Protein AF-0000000068142815 (afdb_homodimer)

pLDDT: mean 81.94, std 12.28, range [40.75, 96.88]

Secondary structure (DSSP, 8-state):
--TT-EEEEEEEEEE-TTS-GGG--SEE--EEEEEEETTEEEEEEEEEETTEEEEEEEEEEE-SSTTEEEEGGGTEEEEEEE-SSTTEEEEEEEEEETTEEEEEEEEEESS-SS-HHHHHHHHHHHHHTT--GGG-B--EE--------/--TT-EEEEEEEEEE-TTS-GGG--SEE--EEEEEEETTEEEEEEEEEETTEEEEEEEEEEE-SSTTEEEEGGGTEEEEEEE-SSTTEEEEEEEEEETTEEEEEEEEEESS-SS-HHHHHHHHHHHHHTT--GGG-B--EE--------

Radius of gyration: 21.96 Å; Cα contacts (8 Å, |Δi|>4): 647; chains: 2; bounding box: 45×69×54 Å

Organism: Chlorocebus sabaeus (NCBI:txid60711)

Foldseek 3Di:
DPLPAAKKAWDDKDKDPPPDPLPDDPDFWIWGWDDPPPRKIKIWGWGDDPPDIDIDIWTWDDDPDPQWTATPVRQKIWGWDQDPVSFKIKIWMWHHDPNDTMIMITIIGRDPPDPVVVLVVVQVVCVVVVHHPVPDDDDDDDDDDDDDD/DPLPAAKKAWDDKDKDPPPDPLPDDPDFWIWGWDDPPPRKIKIWGWGDDPPDIDIDIWTWDDDPDPQWTATPVRQKIWGWDQDPVSFKIKIWMWHHDPRDTMIMITIIGNDDPDPVVVLVVVQVVCVVVVHHPVPDDDDDDDDDDDPDD

Nearest PDB structures (foldseek):
  4run-assembly3_A  TM=7.235E-01  e=2.906E-17  Homo sapiens
  4run-assembly3_B  TM=6.647E-01  e=7.232E-16  Homo sapiens
  8epu-assembly1_A  TM=7.513E-01  e=5.331E-12  Canis lupus familiaris
  3eyc-assembly1_A  TM=6.969E-01  e=1.376E-11  Homo sapiens
  3bx8-assembly2_B  TM=6.311E-01  e=1.940E-06  unclassified

Structure (mmCIF, N/CA/C/O backbone):
data_AF-0000000068142815-model_v1
#
loop_
_entity.id
_entity.type
_entity.pdbx_description
1 polymer 'Lipocalin/cytosolic fatty-acid binding domain-containing protein'
#
loop_
_atom_site.group_PDB
_atom_site.id
_atom_site.type_symbol
_atom_site.label_atom_id
_atom_site.label_alt_id
_atom_site.label_comp_id
_atom_site.label_asym_id
_atom_site.label_entity_id
_atom_site.label_seq_id
_atom_site.pdbx_PDB_ins_code
_atom_site.Cartn_x
_atom_site.Cartn_y
_atom_site.Cartn_z
_atom_site.occupancy
_atom_site.B_iso_or_equiv
_atom_site.auth_seq_id
_atom_site.auth_comp_id
_atom_site.auth_asym_id
_atom_site.auth_atom_id
_atom_site.pdbx_PDB_model_num
ATOM 1 N N . GLU A 1 1 ? -15.594 21.844 -5.996 1 40.75 1 GLU A N 1
ATOM 2 C CA . GLU A 1 1 ? -15.305 20.938 -4.891 1 40.75 1 GLU A CA 1
ATOM 3 C C . GLU A 1 1 ? -13.852 21.078 -4.43 1 40.75 1 GLU A C 1
ATOM 5 O O . GLU A 1 1 ? -12.938 21.156 -5.258 1 40.75 1 GLU A O 1
ATOM 10 N N . ASP A 1 2 ? -13.641 21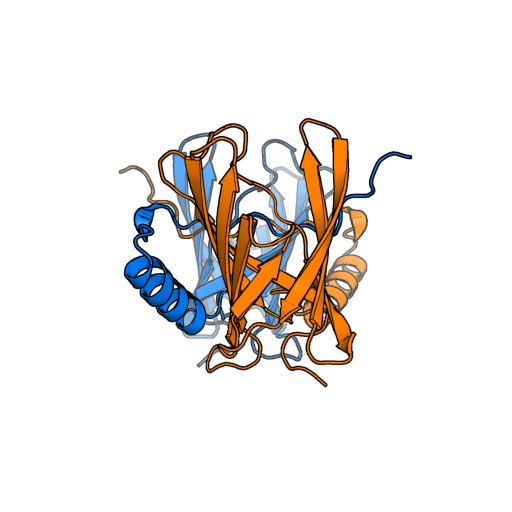.625 -3.199 1 53.19 2 ASP A N 1
ATOM 11 C CA . ASP A 1 2 ? -12.289 21.875 -2.709 1 53.19 2 ASP A CA 1
ATOM 12 C C . ASP A 1 2 ? -11.414 20.625 -2.846 1 53.19 2 ASP A C 1
ATOM 14 O O . ASP A 1 2 ? -11.828 19.531 -2.475 1 53.19 2 ASP A O 1
ATOM 18 N N . LYS A 1 3 ? -10.438 20.688 -3.65 1 59.22 3 LYS A N 1
ATOM 19 C CA . LYS A 1 3 ? -9.516 19.641 -4.078 1 59.22 3 LYS A CA 1
ATOM 20 C C . LYS A 1 3 ? -9.016 18.828 -2.885 1 59.22 3 LYS A C 1
ATOM 22 O O . LYS A 1 3 ? -8.477 17.734 -3.055 1 59.22 3 LYS A O 1
ATOM 27 N N . GLU A 1 4 ? -9.305 19.5 -1.695 1 68.75 4 GLU A N 1
ATOM 28 C CA . GLU A 1 4 ? -8.758 18.828 -0.513 1 68.75 4 GLU A CA 1
ATOM 29 C C . GLU A 1 4 ? -9.844 18.078 0.245 1 68.75 4 GLU A C 1
ATOM 31 O O . GLU A 1 4 ? -9.656 17.719 1.409 1 68.75 4 GLU A O 1
ATOM 36 N N . GLU A 1 5 ? -10.906 17.891 -0.463 1 76.62 5 GLU A N 1
ATOM 37 C CA . GLU A 1 5 ? -12 17.188 0.21 1 76.62 5 GLU A CA 1
ATOM 38 C C . GLU A 1 5 ? -12.031 15.719 -0.175 1 76.62 5 GLU A C 1
ATOM 40 O O . GLU A 1 5 ? -11.523 15.336 -1.229 1 76.62 5 GLU A O 1
ATOM 45 N N . GLY A 1 6 ? -12.742 15 0.836 1 83.56 6 GLY A N 1
ATOM 46 C CA . GLY A 1 6 ? -12.945 13.578 0.585 1 83.56 6 GLY A CA 1
ATOM 47 C C . GLY A 1 6 ? -12.102 12.695 1.479 1 83.56 6 GLY A C 1
ATOM 48 O O . GLY A 1 6 ? -11.523 13.156 2.463 1 83.56 6 GLY A O 1
ATOM 49 N N . ARG A 1 7 ? -12.242 11.398 1.143 1 82.62 7 ARG A N 1
ATOM 50 C CA . ARG A 1 7 ? -11.461 10.398 1.862 1 82.62 7 ARG A CA 1
ATOM 51 C C . ARG A 1 7 ? -10.055 10.281 1.281 1 82.62 7 ARG A C 1
ATOM 53 O O . ARG A 1 7 ? -9.883 10.164 0.066 1 82.62 7 ARG A O 1
ATOM 60 N N . MET A 1 8 ? -9.047 10.406 2.184 1 84.69 8 MET A N 1
ATOM 61 C CA . MET A 1 8 ? -7.648 10.352 1.764 1 84.69 8 MET A CA 1
ATOM 62 C C . MET A 1 8 ? -6.902 9.242 2.498 1 84.69 8 MET A C 1
ATOM 64 O O . MET A 1 8 ? -7.168 8.984 3.676 1 84.69 8 MET A O 1
ATOM 68 N N . TYR A 1 9 ? -5.996 8.648 1.808 1 81.44 9 TYR A N 1
ATOM 69 C CA . TYR A 1 9 ? -5.195 7.551 2.342 1 81.44 9 TYR A CA 1
ATOM 70 C C . TYR A 1 9 ? -3.754 7.984 2.574 1 81.44 9 TYR A C 1
ATOM 72 O O . TYR A 1 9 ? -3.184 8.719 1.761 1 81.44 9 TYR A O 1
ATOM 80 N N . VAL A 1 10 ? -3.268 7.516 3.711 1 84.75 10 VAL A N 1
ATOM 81 C CA . VAL A 1 10 ? -1.91 7.914 4.074 1 84.75 10 VAL A CA 1
ATOM 82 C C . VAL A 1 10 ? -0.905 6.957 3.434 1 84.75 10 VAL A C 1
ATOM 84 O O . VAL A 1 10 ? -0.926 5.754 3.701 1 84.75 10 VAL A O 1
ATOM 87 N N . LYS A 1 11 ? -0.004 7.5 2.664 1 79.75 11 LYS A N 1
ATOM 88 C CA . LYS A 1 11 ? 0.946 6.672 1.928 1 79.75 11 LYS A CA 1
ATOM 89 C C . LYS A 1 11 ? 2.324 6.703 2.582 1 79.75 11 LYS A C 1
ATOM 91 O O . LYS A 1 11 ? 3.09 5.742 2.475 1 79.75 11 LYS A O 1
ATOM 96 N N . ALA A 1 12 ? 2.672 7.723 3.229 1 84.94 12 ALA A N 1
ATOM 97 C CA . ALA A 1 12 ? 3.934 7.914 3.941 1 84.94 12 ALA A CA 1
ATOM 98 C C . ALA A 1 12 ? 3.777 8.93 5.07 1 84.94 12 ALA A C 1
ATOM 100 O O . ALA A 1 12 ? 2.881 9.773 5.035 1 84.94 12 ALA A O 1
ATOM 101 N N . MET A 1 13 ? 4.652 8.742 6.031 1 88.19 13 MET A N 1
ATOM 102 C CA . MET A 1 13 ? 4.578 9.617 7.195 1 88.19 13 MET A CA 1
ATOM 103 C C . MET A 1 13 ? 5.965 9.867 7.781 1 88.19 13 MET A C 1
ATOM 105 O O . MET A 1 13 ? 6.871 9.055 7.602 1 88.19 13 MET A O 1
ATOM 109 N N . VAL A 1 14 ? 6.145 11.047 8.367 1 90.38 14 VAL A N 1
ATOM 110 C CA . VAL A 1 14 ? 7.379 11.383 9.07 1 90.38 14 VAL A CA 1
ATOM 111 C C . VAL A 1 14 ? 7.062 12.234 10.297 1 90.38 14 VAL A C 1
ATOM 113 O O . VAL A 1 14 ? 6.141 13.055 10.273 1 90.38 14 VAL A O 1
ATOM 116 N N . VAL A 1 15 ? 7.73 11.914 11.414 1 88.38 15 VAL A N 1
ATOM 117 C CA . VAL A 1 15 ? 7.605 12.703 12.641 1 88.38 15 VAL A CA 1
ATOM 118 C C . VAL A 1 15 ? 8.984 13.148 13.109 1 88.38 15 VAL A C 1
ATOM 120 O O . VAL A 1 15 ? 10.008 12.672 12.602 1 88.38 15 VAL A O 1
ATOM 123 N N . ASP A 1 16 ? 8.891 14.062 14.117 1 87.38 16 ASP A N 1
ATOM 124 C CA . ASP A 1 16 ? 10.133 14.523 14.727 1 87.38 16 ASP A CA 1
ATOM 125 C C . ASP A 1 16 ? 10.938 13.352 15.289 1 87.38 16 ASP A C 1
ATOM 127 O O . ASP A 1 16 ? 10.367 12.32 15.648 1 87.38 16 ASP A O 1
ATOM 131 N N . LYS A 1 17 ? 12.195 13.594 15.352 1 78.06 17 LYS A N 1
ATOM 132 C CA . LYS A 1 17 ? 13.062 12.578 15.938 1 78.06 17 LYS A CA 1
ATOM 133 C C . LYS A 1 17 ? 12.727 12.352 17.406 1 78.06 17 LYS A C 1
ATOM 135 O O . LYS A 1 17 ? 12.797 11.219 17.906 1 78.06 17 LYS A O 1
ATOM 140 N N . ASP A 1 18 ? 12.312 13.422 18.016 1 78.69 18 ASP A N 1
ATOM 141 C CA . ASP A 1 18 ? 12.055 13.328 19.453 1 78.69 18 ASP A CA 1
ATOM 142 C C . ASP A 1 18 ? 10.594 12.984 19.734 1 78.69 18 ASP A C 1
ATOM 144 O O . ASP A 1 18 ? 10.125 13.102 20.875 1 78.69 18 ASP A O 1
ATOM 148 N N . PHE A 1 19 ? 9.961 12.555 18.625 1 77.62 19 PHE A N 1
ATOM 149 C CA . PHE A 1 19 ? 8.578 12.125 18.797 1 77.62 19 PHE A CA 1
ATOM 150 C C . PHE A 1 19 ? 8.508 10.883 19.672 1 77.62 19 PHE A C 1
ATOM 152 O O . PHE A 1 19 ? 9.289 9.945 19.5 1 77.62 19 PHE A O 1
ATOM 159 N N . PRO A 1 20 ? 7.648 10.953 20.672 1 74.56 20 PRO A N 1
ATOM 160 C CA . PRO A 1 20 ? 7.582 9.789 21.562 1 74.56 20 PRO A CA 1
ATOM 161 C C . PRO A 1 20 ? 7.324 8.484 20.812 1 74.56 20 PRO A C 1
ATOM 163 O O . PRO A 1 20 ? 6.387 8.406 20 1 74.56 20 PRO A O 1
ATOM 166 N N . GLU A 1 21 ? 8.133 7.512 21.062 1 73.06 21 GLU A N 1
ATOM 167 C CA . GLU A 1 21 ? 8.102 6.246 20.328 1 73.06 21 GLU A CA 1
ATOM 168 C C . GLU A 1 21 ? 6.746 5.562 20.453 1 73.06 21 GLU A C 1
ATOM 170 O O . GLU A 1 21 ? 6.258 4.953 19.5 1 73.06 21 GLU A O 1
ATOM 175 N N . ASP A 1 22 ? 6.246 5.711 21.594 1 71.75 22 ASP A N 1
ATOM 176 C CA . ASP A 1 22 ? 4.988 5.031 21.875 1 71.75 22 ASP A CA 1
ATOM 177 C C . ASP A 1 22 ? 3.832 5.684 21.125 1 71.75 22 ASP A C 1
ATOM 179 O O . ASP A 1 22 ? 2.744 5.109 21.031 1 71.75 22 ASP A O 1
ATOM 183 N N . ARG A 1 23 ? 4.211 6.832 20.406 1 68.62 23 ARG A N 1
ATOM 184 C CA . ARG A 1 23 ? 3.154 7.551 19.719 1 68.62 23 ARG A CA 1
ATOM 185 C C . ARG A 1 23 ? 3.371 7.508 18.203 1 68.62 23 ARG A C 1
ATOM 187 O O . ARG A 1 23 ? 2.555 8.031 17.438 1 68.62 23 ARG A O 1
ATOM 194 N N . LYS A 1 24 ? 4.395 6.883 17.891 1 71.81 24 LYS A N 1
ATOM 195 C CA . LYS A 1 24 ? 4.66 6.754 16.469 1 71.81 24 LYS A CA 1
ATOM 196 C C . LYS A 1 24 ? 3.666 5.801 15.805 1 71.81 24 LYS A C 1
ATOM 198 O O . LYS A 1 24 ? 3.531 4.648 16.219 1 71.81 24 LYS A O 1
ATOM 203 N N . PRO A 1 25 ? 3.012 6.309 14.82 1 71.62 25 PRO A N 1
ATOM 204 C CA . PRO A 1 25 ? 1.984 5.449 14.227 1 71.62 25 PRO A CA 1
ATOM 205 C C . PRO A 1 25 ? 2.566 4.391 13.289 1 71.62 25 PRO A C 1
ATOM 207 O O . PRO A 1 25 ? 3.324 4.723 12.375 1 71.62 25 PRO A O 1
ATOM 210 N N . ARG A 1 26 ? 2.264 3.09 13.68 1 67.25 26 ARG A N 1
ATOM 211 C CA . ARG A 1 26 ? 2.643 2.018 12.766 1 67.25 26 ARG A CA 1
ATOM 212 C C . ARG A 1 26 ? 1.517 1.708 11.781 1 67.25 26 ARG A C 1
ATOM 214 O O . ARG A 1 26 ? 1.766 1.228 10.68 1 67.25 26 ARG A O 1
ATOM 221 N N . LYS A 1 27 ? 0.389 1.967 12.32 1 70.88 27 LYS A N 1
ATOM 222 C CA . LYS A 1 27 ? -0.824 1.815 11.516 1 70.88 27 LYS A CA 1
ATOM 223 C C . LYS A 1 27 ? -1.518 3.16 11.312 1 70.88 27 LYS A C 1
ATOM 225 O O . LYS A 1 27 ? -1.554 3.99 12.219 1 70.88 27 LYS A O 1
ATOM 230 N N . VAL A 1 28 ? -1.849 3.369 10.031 1 79.25 28 VAL A N 1
ATOM 231 C CA . VAL A 1 28 ? -2.574 4.605 9.766 1 79.25 28 VAL A CA 1
ATOM 232 C C . VAL A 1 28 ? -3.928 4.289 9.133 1 79.25 28 VAL A C 1
ATOM 234 O O . VAL A 1 28 ? -4.133 3.191 8.609 1 79.25 28 VAL A O 1
ATOM 237 N N . PHE A 1 29 ? -4.801 5.191 9.359 1 81.44 29 PHE A N 1
ATOM 238 C CA . PHE A 1 29 ? -6.164 5.086 8.859 1 81.44 29 PHE A CA 1
ATOM 239 C C . PHE A 1 29 ? -6.488 6.25 7.93 1 81.44 29 PHE A C 1
ATOM 241 O O . PHE A 1 29 ? -5.879 7.316 8.023 1 81.44 29 PHE A O 1
ATOM 248 N N . PRO A 1 30 ? -7.414 6.039 7.105 1 85.62 30 PRO A N 1
ATOM 249 C CA . PRO A 1 30 ? -7.773 7.129 6.195 1 85.62 30 PRO A CA 1
ATOM 250 C C . PRO A 1 30 ? -8.305 8.359 6.926 1 85.62 30 PRO A C 1
ATOM 252 O O . PRO A 1 30 ? -8.836 8.242 8.031 1 85.62 30 PRO A O 1
ATOM 255 N N . VAL A 1 31 ? -8.125 9.477 6.266 1 88.12 31 VAL A N 1
ATOM 256 C CA . VAL A 1 31 ? -8.609 10.75 6.785 1 88.12 31 VAL A CA 1
ATOM 257 C C . VAL A 1 31 ? -9.75 11.266 5.906 1 88.12 31 VAL A C 1
ATOM 259 O O . VAL A 1 31 ? -9.625 11.312 4.68 1 88.12 31 VAL A O 1
ATOM 262 N N . LYS A 1 32 ? -10.852 11.531 6.551 1 89.81 32 LYS A N 1
ATOM 263 C CA . LYS A 1 32 ? -11.93 12.195 5.824 1 89.81 32 LYS A CA 1
ATOM 264 C C . LYS A 1 32 ? -11.859 13.711 6.008 1 89.81 32 LYS A C 1
ATOM 266 O O . LYS A 1 32 ? -11.852 14.203 7.137 1 89.81 32 LYS A O 1
ATOM 271 N N . VAL A 1 33 ? -11.742 14.43 4.883 1 90.94 33 VAL A N 1
ATOM 272 C CA . VAL A 1 33 ? -11.719 15.883 4.934 1 90.94 33 VAL A CA 1
ATOM 273 C C . VAL A 1 33 ? -12.984 16.453 4.289 1 90.94 33 VAL A C 1
ATOM 275 O O . VAL A 1 33 ? -13.328 16.094 3.162 1 90.94 33 VAL A O 1
ATOM 278 N N . THR A 1 34 ? -13.664 17.281 5.086 1 92.06 34 THR A N 1
ATOM 279 C CA . THR A 1 34 ? -14.891 17.906 4.598 1 92.06 34 THR A CA 1
ATOM 280 C C . THR A 1 34 ? -14.758 19.422 4.586 1 92.06 34 THR A C 1
ATOM 282 O O . THR A 1 34 ? -14.219 20.016 5.527 1 92.06 34 THR A O 1
ATOM 285 N N . ALA A 1 35 ? -15.336 20.031 3.553 1 91.56 35 ALA A N 1
ATOM 286 C CA . ALA A 1 35 ? -15.391 21.5 3.49 1 91.56 35 ALA A CA 1
ATOM 287 C C . ALA A 1 35 ? -16.609 22.031 4.223 1 91.56 35 ALA A C 1
ATOM 289 O O . ALA A 1 35 ? -17.719 21.531 4.043 1 91.56 35 ALA A O 1
ATOM 290 N N . LEU A 1 36 ? -16.562 22.969 5.301 1 90.62 36 LEU A N 1
ATOM 291 C CA . LEU A 1 36 ? -17.656 23.469 6.129 1 90.62 36 LEU A CA 1
ATOM 292 C C . LEU A 1 36 ? -18.141 24.828 5.617 1 90.62 36 LEU A C 1
ATOM 294 O O . LEU A 1 36 ? -19.125 25.359 6.125 1 90.62 36 LEU A O 1
ATOM 298 N N . GLY A 1 37 ? -17.703 25.422 4.613 1 86.44 37 GLY A N 1
ATOM 299 C CA . GLY A 1 37 ? -18.016 26.766 4.137 1 86.44 37 GLY A CA 1
ATOM 300 C C . GLY A 1 37 ? -16.984 27.797 4.547 1 86.44 37 GLY A C 1
ATOM 301 O O . GLY A 1 37 ? -16.328 27.656 5.578 1 86.44 37 GLY A O 1
ATOM 302 N N . GLY A 1 38 ? -16.844 28.922 3.9 1 90.56 38 GLY A N 1
ATOM 303 C CA . GLY A 1 38 ? -15.922 30 4.211 1 90.56 38 GLY A CA 1
ATOM 304 C C . GLY A 1 38 ? -14.469 29.594 4.062 1 90.56 38 GLY A C 1
ATOM 305 O O . GLY A 1 38 ? -13.57 30.328 4.461 1 90.56 38 GLY A O 1
ATOM 306 N N . GLY A 1 39 ? -14.25 28.406 3.645 1 90.69 39 GLY A N 1
ATOM 307 C CA . GLY A 1 39 ? -12.891 27.938 3.432 1 90.69 39 GLY A CA 1
ATOM 308 C C . GLY A 1 39 ? -12.391 27.031 4.543 1 90.69 39 GLY A C 1
ATOM 309 O O . GLY A 1 39 ? -11.305 26.469 4.441 1 90.69 39 GLY A O 1
ATOM 310 N N . ASP A 1 40 ? -13.117 26.953 5.609 1 94.25 40 ASP A N 1
ATOM 311 C CA . ASP A 1 40 ? -12.75 26.078 6.719 1 94.25 40 ASP A CA 1
ATOM 312 C C . ASP A 1 40 ? -12.891 24.609 6.332 1 94.25 40 ASP A C 1
ATOM 314 O O . ASP A 1 40 ? -13.711 24.266 5.473 1 94.25 40 ASP A O 1
ATOM 318 N N . LEU A 1 41 ? -12.062 23.781 6.922 1 94.38 41 LEU A N 1
ATOM 319 C CA . LEU A 1 41 ? -12.117 22.344 6.715 1 94.38 41 LEU A CA 1
ATOM 320 C C . LEU A 1 41 ? -12.273 21.609 8.039 1 94.38 41 LEU A C 1
ATOM 322 O O . LEU A 1 41 ? -1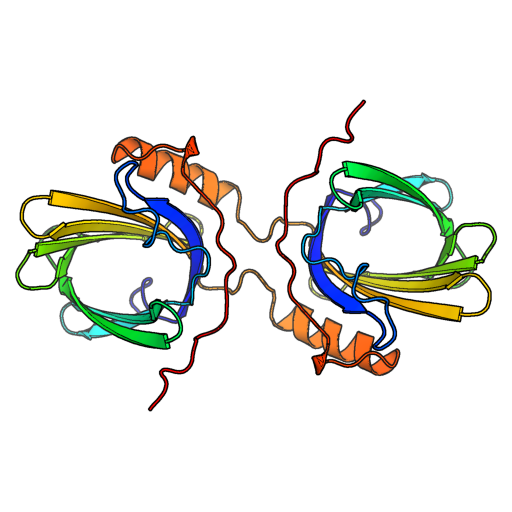1.977 22.172 9.102 1 94.38 41 LEU A O 1
ATOM 326 N N . GLU A 1 42 ? -12.836 20.438 7.93 1 95.88 42 GLU A N 1
ATOM 327 C CA . GLU A 1 42 ? -12.875 19.516 9.055 1 95.88 42 GLU A CA 1
ATOM 328 C C . GLU A 1 42 ? -12.242 18.172 8.688 1 95.88 42 GLU A C 1
ATOM 330 O O . GLU A 1 42 ? -12.562 17.578 7.652 1 95.88 42 GLU A O 1
ATOM 335 N N . ALA A 1 43 ? -11.305 17.75 9.438 1 94.31 43 ALA A N 1
ATOM 336 C CA . ALA A 1 43 ? -10.695 16.438 9.25 1 94.31 43 ALA A CA 1
ATOM 337 C C . ALA A 1 43 ? -11.188 15.453 10.305 1 94.31 43 ALA A C 1
ATOM 339 O O . ALA A 1 43 ? -11.211 15.766 11.5 1 94.31 43 ALA A O 1
ATOM 340 N N . THR A 1 44 ? -11.617 14.289 9.797 1 93.06 44 THR A N 1
ATOM 341 C CA . THR A 1 44 ? -12.039 13.203 10.672 1 93.06 44 THR A CA 1
ATOM 342 C C . THR A 1 44 ? -11.227 11.945 10.414 1 93.06 44 THR A C 1
ATOM 344 O O . THR A 1 44 ? -11.062 11.523 9.266 1 93.06 44 THR A O 1
ATOM 347 N N . PHE A 1 45 ? -10.648 11.344 11.469 1 87.94 45 PHE A N 1
ATOM 348 C CA . PHE A 1 45 ? -9.852 10.141 11.305 1 87.94 45 PHE A CA 1
ATOM 349 C C . PHE A 1 45 ? -9.859 9.305 12.586 1 87.94 45 PHE A C 1
ATOM 351 O O . PHE A 1 45 ? -10.305 9.781 13.633 1 87.94 45 PHE A O 1
ATOM 358 N N . THR A 1 46 ? -9.492 8.07 12.414 1 87.5 46 THR A N 1
ATOM 359 C CA . THR A 1 46 ? -9.375 7.164 13.555 1 87.5 46 THR A CA 1
ATOM 360 C C . THR A 1 46 ? -7.918 6.773 13.773 1 87.5 46 THR A C 1
ATOM 362 O O . THR A 1 46 ? -7.082 6.918 12.875 1 87.5 46 THR A O 1
ATOM 365 N N . PHE A 1 47 ? -7.57 6.449 14.984 1 83 47 PHE A N 1
ATOM 366 C CA . PHE A 1 47 ? -6.242 5.945 15.312 1 83 47 PHE A CA 1
ATOM 367 C C . PHE A 1 47 ? -6.285 5.059 16.547 1 83 47 PHE A C 1
ATOM 369 O O . PHE A 1 47 ? -7.23 5.129 17.344 1 83 47 PHE A O 1
ATOM 376 N N . MET A 1 48 ? -5.305 4.25 16.703 1 78.44 48 MET A N 1
ATOM 377 C CA . MET A 1 48 ? -5.223 3.328 17.828 1 78.44 48 MET A CA 1
ATOM 378 C C . MET A 1 48 ? -4.578 4.004 19.031 1 78.44 48 MET A C 1
ATOM 380 O O . MET A 1 48 ? -3.516 4.617 18.906 1 78.44 48 MET A O 1
ATOM 384 N N . ARG A 1 49 ? -5.184 4.109 20.016 1 76.5 49 ARG A N 1
ATOM 385 C CA . ARG A 1 49 ? -4.629 4.508 21.312 1 76.5 49 ARG A CA 1
ATOM 386 C C . ARG A 1 49 ? -4.598 3.332 22.281 1 76.5 49 ARG A C 1
ATOM 388 O O . ARG A 1 49 ? -5.621 2.98 22.875 1 76.5 49 ARG A O 1
ATOM 395 N N . GLU A 1 50 ? -3.322 2.828 22.375 1 76.38 50 GLU A N 1
ATOM 396 C CA . GLU A 1 50 ? -3.195 1.578 23.109 1 76.38 50 GLU A CA 1
ATOM 397 C C . GLU A 1 50 ? -4.031 0.471 22.469 1 76.38 50 GLU A C 1
ATOM 399 O O . GLU A 1 50 ? -3.881 0.177 21.281 1 76.38 50 GLU A O 1
ATOM 404 N N . ASP A 1 51 ? -5.02 -0.024 23.047 1 76.25 51 ASP A N 1
ATOM 405 C CA . ASP A 1 51 ? -5.82 -1.111 22.484 1 76.25 51 ASP A CA 1
ATOM 406 C C . ASP A 1 51 ? -7.234 -0.638 22.156 1 76.25 51 ASP A C 1
ATOM 408 O O . ASP A 1 51 ? -8.156 -1.446 22.062 1 76.25 51 ASP A O 1
ATOM 412 N N . ARG A 1 52 ? -7.266 0.653 22.047 1 82.06 52 ARG A N 1
ATOM 413 C CA . ARG A 1 52 ? -8.586 1.202 21.75 1 82.06 52 ARG A CA 1
ATOM 414 C C . ARG A 1 52 ? -8.555 2.07 20.5 1 82.06 52 ARG A C 1
ATOM 416 O O . ARG A 1 52 ? -7.598 2.812 20.266 1 82.06 52 ARG A O 1
ATOM 423 N N . CYS A 1 53 ? -9.555 1.982 19.719 1 84.38 53 CYS A N 1
ATOM 424 C CA . CYS A 1 53 ? -9.734 2.828 18.547 1 84.38 53 CYS A CA 1
ATOM 425 C C . CYS A 1 53 ? -10.43 4.133 18.922 1 84.38 53 CYS A C 1
ATOM 427 O O . CYS A 1 53 ? -11.492 4.117 19.531 1 84.38 53 CYS A O 1
ATOM 429 N N . VAL A 1 54 ? -9.852 5.211 18.594 1 87.19 54 VAL A N 1
ATOM 430 C CA . VAL A 1 54 ? -10.375 6.527 18.938 1 87.19 54 VAL A CA 1
ATOM 431 C C . VAL A 1 54 ? -10.602 7.348 17.672 1 87.19 54 VAL A C 1
ATOM 433 O O . VAL A 1 54 ? -9.781 7.32 16.75 1 87.19 54 VAL A O 1
ATOM 436 N N . GLN A 1 55 ? -11.719 8.016 17.609 1 90.81 55 GLN A N 1
ATOM 437 C CA . GLN A 1 55 ? -11.984 8.945 16.516 1 90.81 55 GLN A CA 1
ATOM 438 C C . GLN A 1 55 ? -11.688 10.383 16.922 1 90.81 55 GLN A C 1
ATOM 440 O O . GLN A 1 55 ? -12.016 10.797 18.031 1 90.81 55 GLN A O 1
ATOM 445 N N . LYS A 1 56 ? -11.086 11.102 16.062 1 90.62 56 LYS A N 1
ATOM 446 C CA . LYS A 1 56 ? -10.797 12.516 16.281 1 90.62 56 LYS A CA 1
ATOM 447 C C . LYS A 1 56 ? -11.336 13.375 15.141 1 90.62 56 LYS A C 1
ATOM 449 O O . LYS A 1 56 ? -11.25 12.984 13.977 1 90.62 56 LYS A O 1
ATOM 454 N N . LYS A 1 57 ? -11.953 14.391 15.555 1 94.38 57 LYS A N 1
ATOM 455 C CA . LYS A 1 57 ? -12.414 15.414 14.625 1 94.38 57 LYS A CA 1
ATOM 456 C C . LYS A 1 57 ? -11.711 16.75 14.867 1 94.38 57 LYS A C 1
ATOM 458 O O . LYS A 1 57 ? -11.703 17.25 15.992 1 94.38 57 LYS A O 1
ATOM 463 N N . ILE A 1 58 ? -11.047 17.281 13.852 1 95.62 58 ILE A N 1
ATOM 464 C CA . ILE A 1 58 ? -10.297 18.531 13.984 1 95.62 58 ILE A CA 1
ATOM 465 C C . ILE A 1 58 ? -10.883 19.594 13.055 1 95.62 58 ILE A C 1
ATOM 467 O O . ILE A 1 58 ? -10.961 19.375 11.844 1 95.62 58 ILE A O 1
ATOM 471 N N . LEU A 1 59 ? -11.328 20.656 13.672 1 96.88 59 LEU A N 1
ATOM 472 C CA . LEU A 1 59 ? -11.742 21.812 12.883 1 96.88 59 LEU A CA 1
ATOM 473 C C . LEU A 1 59 ? -10.531 22.625 12.438 1 96.88 59 LEU A C 1
ATOM 475 O O . LEU A 1 59 ? -9.727 23.047 13.266 1 96.88 59 LEU A O 1
ATOM 479 N N . MET A 1 60 ? -10.383 22.734 11.164 1 96 60 MET A N 1
ATOM 480 C CA . MET A 1 60 ? -9.273 23.484 10.57 1 96 60 MET A CA 1
ATOM 481 C C . MET A 1 60 ? -9.75 24.812 10 1 96 60 MET A C 1
ATOM 483 O O . MET A 1 60 ? -10.375 24.844 8.938 1 96 60 MET A O 1
ATOM 487 N N . ARG A 1 61 ? -9.352 25.891 10.664 1 96.62 61 ARG A N 1
ATOM 488 C CA . ARG A 1 61 ? -9.766 27.219 10.242 1 96.62 61 ARG A CA 1
ATOM 489 C C . ARG A 1 61 ? -8.797 27.797 9.219 1 96.62 61 ARG A C 1
ATOM 491 O O . ARG A 1 61 ? -7.582 27.781 9.43 1 96.62 61 ARG A O 1
ATOM 498 N N . LYS A 1 62 ? -9.398 28.281 8.188 1 95.06 62 LYS A N 1
ATOM 499 C CA . LYS A 1 62 ? -8.578 28.891 7.137 1 95.06 62 LYS A CA 1
ATOM 500 C C . LYS A 1 62 ? -7.832 30.109 7.652 1 95.06 62 LYS A C 1
ATOM 502 O O . LYS A 1 62 ? -8.375 30.875 8.453 1 95.06 62 LYS A O 1
ATOM 507 N N . THR A 1 63 ? -6.602 30.297 7.238 1 95.88 63 THR A N 1
ATOM 508 C CA . THR A 1 63 ? -5.828 31.5 7.543 1 95.88 63 THR A CA 1
ATOM 509 C C . THR A 1 63 ? -5.676 32.375 6.301 1 95.88 63 THR A C 1
ATOM 511 O O . THR A 1 63 ? -6.273 32.094 5.262 1 95.88 63 THR A O 1
ATOM 514 N N . GLU A 1 64 ? -4.922 33.469 6.41 1 94.81 64 GLU A N 1
ATOM 515 C CA . GLU A 1 64 ? -4.672 34.375 5.285 1 94.81 64 GLU A CA 1
ATOM 516 C C . GLU A 1 64 ? -3.76 33.719 4.25 1 94.81 64 GLU A C 1
ATOM 518 O O . GLU A 1 64 ? -3.766 34.094 3.078 1 94.81 64 GLU A O 1
ATOM 523 N N . GLU A 1 65 ? -2.957 32.781 4.633 1 93.56 65 GLU A N 1
ATOM 524 C CA . GLU A 1 65 ? -2.055 32.062 3.742 1 93.56 65 GLU A CA 1
ATOM 525 C C . GLU A 1 65 ? -2.74 30.844 3.133 1 93.56 65 GLU A C 1
ATOM 527 O O . GLU A 1 65 ? -3.201 29.953 3.857 1 93.56 65 GLU A O 1
ATOM 532 N N . PRO A 1 66 ? -2.781 30.812 1.798 1 90.06 66 PRO A N 1
ATOM 533 C CA . PRO A 1 66 ? -3.428 29.672 1.168 1 90.06 66 PRO A CA 1
ATOM 534 C C . PRO A 1 66 ? -2.787 28.344 1.571 1 90.06 66 PRO A C 1
ATOM 536 O O . PRO A 1 66 ? -1.56 28.219 1.587 1 90.06 66 PRO A O 1
ATOM 539 N N . GLY A 1 67 ? -3.67 27.422 1.914 1 91.44 67 GLY A N 1
ATOM 540 C CA . GLY A 1 67 ? -3.193 26.094 2.262 1 91.44 67 GLY A CA 1
ATOM 541 C C . GLY A 1 67 ? -2.816 25.953 3.725 1 91.44 67 GLY A C 1
ATOM 542 O O . GLY A 1 67 ? -2.451 24.859 4.18 1 91.44 67 GLY A O 1
ATOM 543 N N . LYS A 1 68 ? -2.82 27.109 4.395 1 95.19 68 LYS A N 1
ATOM 544 C CA . LYS A 1 68 ? -2.494 27.109 5.816 1 95.19 68 LYS A CA 1
ATOM 545 C C . LYS A 1 68 ? -3.756 27.203 6.672 1 95.19 68 LYS A C 1
ATOM 547 O O . LYS A 1 68 ? -4.625 28.031 6.418 1 95.19 68 LYS A O 1
ATOM 552 N N . PHE A 1 69 ? -3.828 26.312 7.664 1 96.44 69 PHE A N 1
ATOM 553 C CA . PHE A 1 69 ? -4.984 26.266 8.547 1 96.44 69 PHE A CA 1
ATOM 554 C C . PHE A 1 69 ? -4.551 26.266 10.008 1 96.44 69 PHE A C 1
ATOM 556 O O . PHE A 1 69 ? -3.406 25.922 10.32 1 96.44 69 PHE A O 1
ATOM 563 N N . SER A 1 70 ? -5.426 26.703 10.805 1 96.81 70 SER A N 1
ATOM 564 C CA . SER A 1 70 ? -5.184 26.703 12.242 1 96.81 70 SER A CA 1
ATOM 565 C C . SER A 1 70 ? -6.238 25.906 12.992 1 96.81 70 SER A C 1
ATOM 567 O O . SER A 1 70 ? -7.398 25.859 12.578 1 96.81 70 SER A O 1
ATOM 569 N N . ALA A 1 71 ? -5.77 25.156 14.023 1 95.94 71 ALA A N 1
ATOM 570 C CA . ALA A 1 71 ? -6.68 24.406 14.883 1 95.94 71 ALA A CA 1
ATOM 571 C C . ALA A 1 71 ? -6.379 24.672 16.359 1 95.94 71 ALA A C 1
ATOM 573 O O . ALA A 1 71 ? -5.293 25.141 16.703 1 95.94 71 ALA A O 1
ATOM 574 N N . TYR A 1 72 ? -7.441 24.438 17.234 1 95 72 TYR A N 1
ATOM 575 C CA . TYR A 1 72 ? -7.316 24.547 18.688 1 95 72 TYR A CA 1
ATOM 576 C C . TYR A 1 72 ? -6.793 25.922 19.078 1 95 72 TYR A C 1
ATOM 578 O O . TYR A 1 72 ? -5.863 26.031 19.875 1 95 72 TYR A O 1
ATOM 586 N N . GLY A 1 73 ? -7.371 27 18.438 1 91.88 73 GLY A N 1
ATOM 587 C CA . GLY A 1 73 ? -7.055 28.359 18.812 1 91.88 73 GLY A CA 1
ATOM 588 C C . GLY A 1 73 ? -5.645 28.781 18.438 1 91.88 73 GLY A C 1
ATOM 589 O O . GLY A 1 73 ? -5.016 29.578 19.125 1 91.88 73 GLY A O 1
ATOM 590 N N . GLY A 1 74 ? -5.074 28.078 17.391 1 91.56 74 GLY A N 1
ATOM 591 C CA . GLY A 1 74 ? -3.756 28.453 16.906 1 91.56 74 GLY A CA 1
ATOM 592 C C . GLY A 1 74 ? -2.65 27.562 17.422 1 91.56 74 GLY A C 1
ATOM 593 O O . GLY A 1 74 ? -1.498 27.672 17.016 1 91.56 74 GLY A O 1
ATOM 594 N N . ARG A 1 75 ? -2.936 26.672 18.312 1 92.81 75 ARG A N 1
ATOM 595 C CA . ARG A 1 75 ? -1.935 25.766 18.875 1 92.81 75 ARG A CA 1
ATOM 596 C C . ARG A 1 75 ? -1.386 24.828 17.797 1 92.81 75 ARG A C 1
ATOM 598 O O . ARG A 1 75 ? -0.203 24.484 17.797 1 92.81 75 ARG A O 1
ATOM 605 N N . LYS A 1 76 ? -2.283 24.484 16.938 1 94 76 LYS A N 1
ATOM 606 C CA . LYS A 1 76 ? -1.917 23.594 15.836 1 94 76 LYS A CA 1
ATOM 607 C C . LYS A 1 76 ? -2.031 24.312 14.492 1 94 76 LYS A C 1
ATOM 609 O O . LYS A 1 76 ? -3.055 24.938 14.203 1 94 76 LYS A O 1
ATOM 614 N N . LEU A 1 77 ? -0.923 24.25 13.742 1 95.81 77 LEU A N 1
ATOM 615 C CA . LEU A 1 77 ? -0.922 24.75 12.375 1 95.81 77 LEU A CA 1
ATOM 616 C C . LEU A 1 77 ? -0.811 23.609 11.367 1 95.81 77 LEU A C 1
ATOM 618 O O . LEU A 1 77 ? 0.024 22.719 11.523 1 95.81 77 LEU A O 1
ATOM 622 N N . ILE A 1 78 ? -1.664 23.672 10.383 1 95.88 78 ILE A N 1
ATOM 623 C CA . ILE A 1 78 ? -1.718 22.594 9.391 1 95.88 78 ILE A CA 1
ATOM 624 C C . ILE A 1 78 ? -1.533 23.172 7.992 1 95.88 78 ILE A C 1
ATOM 626 O O . ILE A 1 78 ? -2.205 24.141 7.621 1 95.88 78 ILE A O 1
ATOM 630 N N . TYR A 1 79 ? -0.647 22.625 7.273 1 94.31 79 TYR A N 1
ATOM 631 C CA . TYR A 1 79 ? -0.385 23 5.887 1 94.31 79 TYR A CA 1
ATOM 632 C C . TYR A 1 79 ? -0.78 21.891 4.93 1 94.31 79 TYR A C 1
ATOM 634 O O . TYR A 1 79 ? -0.345 20.734 5.086 1 94.31 79 TYR A O 1
ATOM 642 N N . VAL A 1 80 ? -1.627 22.234 3.975 1 91.31 80 VAL A N 1
ATOM 643 C CA . VAL A 1 80 ? -2.061 21.281 2.959 1 91.31 80 VAL A CA 1
ATOM 644 C C . VAL A 1 80 ? -1.583 21.734 1.583 1 91.31 80 VAL A C 1
ATOM 646 O O . VAL A 1 80 ? -1.829 22.875 1.182 1 91.31 80 VAL A O 1
ATOM 649 N N . GLN A 1 81 ? -0.894 20.812 0.926 1 88.75 81 GLN A N 1
ATOM 650 C CA . GLN A 1 81 ? -0.427 21.125 -0.421 1 88.75 81 GLN A CA 1
ATOM 651 C C . GLN A 1 81 ? -0.807 20.016 -1.401 1 88.75 81 GLN A C 1
ATOM 653 O O . GLN A 1 81 ? -0.583 18.844 -1.13 1 88.75 81 GLN A O 1
ATOM 658 N N . VAL A 1 82 ? -1.443 20.484 -2.449 1 83.88 82 VAL A N 1
ATOM 659 C CA . VAL A 1 82 ? -1.776 19.547 -3.518 1 83.88 82 VAL A CA 1
ATOM 660 C C . VAL A 1 82 ? -0.563 19.344 -4.422 1 83.88 82 VAL A C 1
ATOM 662 O O . VAL A 1 82 ? 0.086 20.312 -4.832 1 83.88 82 VAL A O 1
ATOM 665 N N . LEU A 1 83 ? -0.196 18.109 -4.551 1 81.25 83 LEU A N 1
ATOM 666 C CA . LEU A 1 83 ? 0.93 17.797 -5.426 1 81.25 83 LEU A CA 1
ATOM 667 C C . LEU A 1 83 ? 0.498 17.797 -6.891 1 81.25 83 LEU A C 1
ATOM 669 O O . LEU A 1 83 ? -0.698 17.766 -7.188 1 81.25 83 LEU A O 1
ATOM 673 N N . PRO A 1 84 ? 1.529 17.984 -7.727 1 72.62 84 PRO A N 1
ATOM 674 C CA . PRO A 1 84 ? 1.189 18.078 -9.148 1 72.62 84 PRO A CA 1
ATOM 675 C C . PRO A 1 84 ? 0.272 16.953 -9.617 1 72.62 84 PRO A C 1
ATOM 677 O O . PRO A 1 84 ? -0.593 17.172 -10.469 1 72.62 84 PRO A O 1
ATOM 680 N N . ARG A 1 85 ? 0.536 15.75 -9.219 1 61.25 85 ARG A N 1
ATOM 681 C CA . ARG A 1 85 ? -0.476 14.727 -9.461 1 61.25 85 ARG A CA 1
ATOM 682 C C . ARG A 1 85 ? -1.68 14.914 -8.547 1 61.25 85 ARG A C 1
ATOM 684 O O . ARG A 1 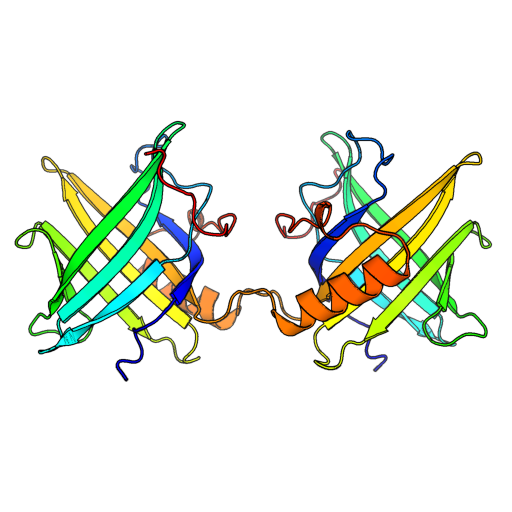85 ? -1.546 14.867 -7.32 1 61.25 85 ARG A O 1
ATOM 691 N N . ARG A 1 86 ? -2.74 15.367 -8.961 1 60.69 86 ARG A N 1
ATOM 692 C CA . ARG A 1 86 ? -3.896 15.891 -8.25 1 60.69 86 ARG A CA 1
ATOM 693 C C . ARG A 1 86 ? -4.48 14.852 -7.301 1 60.69 86 ARG A C 1
ATOM 695 O O . ARG A 1 86 ? -5.359 15.156 -6.496 1 60.69 86 ARG A O 1
ATOM 702 N N . ASP A 1 87 ? -3.936 13.703 -7.301 1 72.12 87 ASP A N 1
ATOM 703 C CA . ASP A 1 87 ? -4.523 12.711 -6.398 1 72.12 87 ASP A CA 1
ATOM 704 C C . ASP A 1 87 ? -3.688 12.57 -5.129 1 72.12 87 ASP A C 1
ATOM 706 O O . ASP A 1 87 ? -4.078 11.852 -4.203 1 72.12 87 ASP A O 1
ATOM 710 N N . HIS A 1 88 ? -2.561 13.344 -5.086 1 81.31 88 HIS A N 1
ATOM 711 C CA . HIS A 1 88 ? -1.707 13.289 -3.906 1 81.31 88 HIS A CA 1
ATOM 712 C C . HIS A 1 88 ? -1.629 14.641 -3.213 1 81.31 88 HIS A C 1
ATOM 714 O O . HIS A 1 88 ? -1.636 15.68 -3.873 1 81.31 88 HIS A O 1
ATOM 720 N N . PHE A 1 89 ? -1.529 14.5 -1.858 1 86.81 89 PHE A N 1
ATOM 721 C CA . PHE A 1 89 ? -1.474 15.68 -1.003 1 86.81 89 PHE A CA 1
ATOM 722 C C . PHE A 1 89 ? -0.403 15.523 0.069 1 86.81 89 PHE A C 1
ATOM 724 O O . PHE A 1 89 ? -0.189 14.422 0.583 1 86.81 89 PHE A O 1
ATOM 731 N N . VAL A 1 90 ? 0.176 16.625 0.267 1 90.62 90 VAL A N 1
ATOM 732 C CA . VAL A 1 90 ? 1.078 16.672 1.413 1 90.62 90 VAL A CA 1
ATOM 733 C C . VAL A 1 90 ? 0.418 17.422 2.566 1 90.62 90 VAL A C 1
ATOM 735 O O . VAL A 1 90 ? -0.128 18.5 2.375 1 90.62 90 VAL A O 1
ATOM 738 N N . PHE A 1 91 ? 0.453 16.766 3.68 1 92.5 91 PHE A N 1
ATOM 739 C CA . PHE A 1 91 ? 0.021 17.391 4.922 1 92.5 91 PHE A CA 1
ATOM 740 C C . PHE A 1 91 ? 1.201 17.594 5.863 1 92.5 91 PHE A C 1
ATOM 742 O O . PHE A 1 91 ? 1.982 16.672 6.098 1 92.5 91 PHE A O 1
ATOM 749 N N . TYR A 1 92 ? 1.329 18.875 6.359 1 94.88 92 TYR A N 1
ATOM 750 C CA . TYR A 1 92 ? 2.34 19.203 7.359 1 94.88 92 TYR A CA 1
ATOM 751 C C . TYR A 1 92 ? 1.711 19.859 8.578 1 94.88 92 TYR A C 1
ATOM 753 O O . TYR A 1 92 ? 0.956 20.828 8.445 1 94.88 92 TYR A O 1
ATOM 761 N N . CYS A 1 93 ? 1.982 19.297 9.734 1 94 93 CYS A N 1
ATOM 762 C CA . CYS A 1 93 ? 1.364 19.797 10.961 1 94 93 CYS A CA 1
ATOM 763 C C . CYS A 1 93 ? 2.422 20.203 11.984 1 94 93 CYS A C 1
ATOM 765 O O . CYS A 1 93 ? 3.414 19.484 12.164 1 94 93 CYS A O 1
ATOM 767 N N . GLN A 1 94 ? 2.232 21.391 12.5 1 93.25 94 GLN A N 1
ATOM 768 C CA . GLN A 1 94 ? 2.951 21.875 13.68 1 93.25 94 GLN A CA 1
ATOM 769 C C . GLN A 1 94 ? 2.031 21.922 14.898 1 93.25 94 GLN A C 1
ATOM 771 O O . GLN A 1 94 ? 1.021 22.625 14.883 1 93.25 94 GLN A O 1
ATOM 776 N N . ASP A 1 95 ? 2.375 21.109 15.898 1 89.81 95 ASP A N 1
ATOM 777 C CA . ASP A 1 95 ? 1.526 21.047 17.078 1 89.81 95 ASP A CA 1
ATOM 778 C C . ASP A 1 95 ? 2.311 21.438 18.344 1 89.81 95 ASP A C 1
ATOM 780 O O . ASP A 1 95 ? 3.312 20.797 18.672 1 89.81 95 ASP A O 1
ATOM 784 N N . GLN A 1 96 ? 1.864 22.453 18.969 1 87.88 96 GLN A N 1
ATOM 785 C CA . GLN A 1 96 ? 2.504 22.906 20.203 1 87.88 96 GLN A CA 1
ATOM 786 C C . GLN A 1 96 ? 1.818 22.297 21.438 1 87.88 96 GLN A C 1
ATOM 788 O O . GLN A 1 96 ? 0.608 22.453 21.609 1 87.88 96 GLN A O 1
ATOM 793 N N . HIS A 1 97 ? 2.504 21.406 22.094 1 76.75 97 HIS A N 1
ATOM 794 C CA . HIS A 1 97 ? 1.955 20.828 23.312 1 76.75 97 HIS A CA 1
ATOM 795 C C . HIS A 1 97 ? 2.904 21.031 24.5 1 76.75 97 HIS A C 1
ATOM 797 O O . HIS A 1 97 ? 4.016 20.5 24.5 1 76.75 97 HIS A O 1
ATOM 803 N N . ARG A 1 98 ? 2.475 21.609 25.609 1 77.06 98 ARG A N 1
ATOM 804 C CA . ARG A 1 98 ? 3.197 21.844 26.859 1 77.06 98 ARG A CA 1
ATOM 805 C C . ARG A 1 98 ? 4.594 22.391 26.594 1 77.06 98 ARG A C 1
ATOM 807 O O . ARG A 1 98 ? 5.578 21.906 27.141 1 77.06 98 ARG A O 1
ATOM 814 N N . GLY A 1 99 ? 4.738 23.25 25.641 1 78.19 99 GLY A N 1
ATOM 815 C CA . GLY A 1 99 ? 6 23.922 25.391 1 78.19 99 GLY A CA 1
ATOM 816 C C . GLY A 1 99 ? 6.863 23.219 24.359 1 78.19 99 GLY A C 1
ATOM 817 O O . GLY A 1 99 ? 7.926 23.719 23.984 1 78.19 99 GLY A O 1
ATOM 818 N N . VAL A 1 100 ? 6.484 22.062 23.969 1 82.12 100 VAL A N 1
ATOM 819 C CA . VAL A 1 100 ? 7.25 21.312 22.969 1 82.12 100 VAL A CA 1
ATOM 820 C C . VAL A 1 100 ? 6.527 21.359 21.625 1 82.12 100 VAL A C 1
ATOM 822 O O . VAL A 1 100 ? 5.305 21.219 21.562 1 82.12 100 VAL A O 1
ATOM 825 N N . LEU A 1 101 ? 7.281 21.75 20.578 1 86.38 101 LEU A N 1
ATOM 826 C CA . LEU A 1 101 ? 6.738 21.797 19.234 1 86.38 101 LEU A CA 1
ATOM 827 C C . LEU A 1 101 ? 6.98 20.484 18.5 1 86.38 101 LEU A C 1
ATOM 829 O O . LEU A 1 101 ? 8.125 20.016 18.406 1 86.38 101 LEU A O 1
ATOM 833 N N . PHE A 1 102 ? 5.84 19.859 18.062 1 87.12 102 PHE A N 1
ATOM 834 C CA . PHE A 1 102 ? 5.922 18.609 17.312 1 87.12 102 PHE A CA 1
ATOM 835 C C . PHE A 1 102 ? 5.543 18.812 15.852 1 87.12 102 PHE A C 1
ATOM 837 O O . PHE A 1 102 ? 4.621 19.578 15.547 1 87.12 102 PHE A O 1
ATOM 844 N N . HIS A 1 103 ? 6.344 18.172 14.984 1 92.25 103 HIS A N 1
ATOM 845 C CA . HIS A 1 103 ? 6.039 18.234 13.555 1 92.25 103 HIS A CA 1
ATOM 846 C C . HIS A 1 103 ? 5.66 16.859 13.008 1 92.25 103 HIS A C 1
ATOM 848 O O . HIS A 1 103 ? 6.188 15.844 13.461 1 92.25 103 HIS A O 1
ATOM 854 N N . MET A 1 104 ? 4.801 16.859 12.109 1 91.56 104 MET A N 1
ATOM 855 C CA . MET A 1 104 ? 4.383 15.641 11.414 1 91.56 104 MET A CA 1
ATOM 856 C C . MET A 1 104 ? 4.078 15.938 9.945 1 91.56 104 MET A C 1
ATOM 858 O O . MET A 1 104 ? 3.5 16.984 9.625 1 91.56 104 MET A O 1
ATOM 862 N N . GLY A 1 105 ? 4.594 15.109 9.086 1 93.44 105 GLY A N 1
ATOM 863 C CA . GLY A 1 105 ? 4.277 15.148 7.664 1 93.44 105 GLY A CA 1
ATOM 864 C C . GLY A 1 105 ? 3.645 13.867 7.156 1 93.44 105 GLY A C 1
ATOM 865 O O . GLY A 1 105 ? 4.051 12.773 7.551 1 93.44 105 GLY A O 1
ATOM 866 N N . LYS A 1 106 ? 2.615 14.062 6.301 1 92.12 106 LYS A N 1
ATOM 867 C CA . LYS A 1 106 ? 1.97 12.906 5.676 1 92.12 106 LYS A CA 1
ATOM 868 C C . LYS A 1 106 ? 1.831 13.102 4.172 1 92.12 106 LYS A C 1
ATOM 870 O O . LYS A 1 106 ? 1.501 14.195 3.709 1 92.12 106 LYS A O 1
ATOM 875 N N . LEU A 1 107 ? 2.127 12.086 3.457 1 89.69 107 LEU A N 1
ATOM 876 C CA . LEU A 1 107 ? 1.728 11.984 2.057 1 89.69 107 LEU A CA 1
ATOM 877 C C . LEU A 1 107 ? 0.391 11.258 1.927 1 89.69 107 LEU A C 1
ATOM 879 O O . LEU A 1 107 ? 0.251 10.117 2.375 1 89.69 107 LEU A O 1
ATOM 883 N N . MET A 1 108 ? -0.534 11.953 1.391 1 85.38 108 MET A N 1
ATOM 884 C CA . MET A 1 108 ? -1.868 11.359 1.298 1 85.38 108 MET A CA 1
ATOM 885 C C . MET A 1 108 ? -2.33 11.289 -0.154 1 85.38 108 MET A C 1
ATOM 887 O O . MET A 1 108 ? -1.862 12.055 -0.998 1 85.38 108 MET A O 1
ATOM 891 N N . CYS A 1 109 ? -3.186 10.297 -0.429 1 79.75 109 CYS A N 1
ATOM 892 C CA . CYS A 1 109 ? -3.736 10.133 -1.77 1 79.75 109 CYS A CA 1
ATOM 893 C C . CYS A 1 109 ? -5.227 9.82 -1.712 1 79.75 109 CYS A C 1
ATOM 895 O O . CYS A 1 109 ? -5.715 9.289 -0.715 1 79.75 109 CYS A O 1
ATOM 897 N N . ARG A 1 110 ? -6.004 10.281 -2.754 1 71.31 110 ARG A N 1
ATOM 898 C CA . ARG A 1 110 ? -7.445 10.07 -2.822 1 71.31 110 ARG A CA 1
ATOM 899 C C . ARG A 1 110 ? -7.766 8.633 -3.209 1 71.31 110 ARG A C 1
ATOM 901 O O . ARG A 1 110 ? -8.883 8.156 -2.98 1 71.31 110 ARG A O 1
ATOM 908 N N . ASN A 1 111 ? -7.027 8.023 -3.848 1 60.69 111 ASN A N 1
ATOM 909 C CA . ASN A 1 111 ? -7.281 6.648 -4.27 1 60.69 111 ASN A CA 1
ATOM 910 C C . ASN A 1 111 ? -6.477 5.648 -3.441 1 60.69 111 ASN A C 1
ATOM 912 O O . ASN A 1 111 ? -5.301 5.879 -3.156 1 60.69 111 ASN A O 1
ATOM 916 N N . PRO A 1 112 ? -7.422 4.797 -2.777 1 53.72 112 PRO A N 1
ATOM 917 C CA . PRO A 1 112 ? -6.637 3.752 -2.113 1 53.72 112 PRO A CA 1
ATOM 918 C C . PRO A 1 112 ? -5.613 3.102 -3.043 1 53.72 112 PRO A C 1
ATOM 920 O O . PRO A 1 112 ? -5.809 3.084 -4.262 1 53.72 112 PRO A O 1
ATOM 923 N N . ASP A 1 113 ? -4.402 3.375 -2.773 1 53.97 113 ASP A N 1
ATOM 924 C CA . ASP A 1 113 ? -3.4 2.811 -3.672 1 53.97 113 ASP A CA 1
ATOM 925 C C . ASP A 1 113 ? -3.877 1.486 -4.266 1 53.97 113 ASP A C 1
ATOM 927 O O . ASP A 1 113 ? -3.379 1.053 -5.309 1 53.97 113 ASP A O 1
ATOM 931 N N . ILE A 1 114 ? -4.855 0.788 -3.572 1 56.12 114 ILE A N 1
ATOM 932 C CA . ILE A 1 114 ? -5.277 -0.463 -4.195 1 56.12 114 ILE A CA 1
ATOM 933 C C . ILE A 1 114 ? -6.414 -0.192 -5.18 1 56.12 114 ILE A C 1
ATOM 935 O O . ILE A 1 114 ? -7.359 0.532 -4.863 1 56.12 114 ILE A O 1
ATOM 939 N N . ASN A 1 115 ? -6.117 -0.323 -6.398 1 58.59 115 ASN A N 1
ATOM 940 C CA . ASN A 1 115 ? -7.184 -0.289 -7.391 1 58.59 115 ASN A CA 1
ATOM 941 C C . ASN A 1 115 ? -8.344 -1.209 -7.008 1 58.59 115 ASN A C 1
ATOM 943 O O . ASN A 1 115 ? -8.234 -2.43 -7.133 1 58.59 115 ASN A O 1
ATOM 947 N N . MET A 1 116 ? -9.43 -0.638 -6.414 1 62.28 116 MET A N 1
ATOM 948 C CA . MET A 1 116 ? -10.57 -1.415 -5.938 1 62.28 116 MET A CA 1
ATOM 949 C C . MET A 1 116 ? -11.117 -2.32 -7.035 1 62.28 116 MET A C 1
ATOM 951 O O . MET A 1 116 ? -11.57 -3.434 -6.766 1 62.28 116 MET A O 1
ATOM 955 N N . GLU A 1 117 ? -11.062 -1.816 -8.203 1 70.75 117 GLU A N 1
ATOM 956 C CA . GLU A 1 117 ? -11.516 -2.645 -9.32 1 70.75 117 GLU A CA 1
ATOM 957 C C . GLU A 1 117 ? -10.641 -3.885 -9.477 1 70.75 117 GLU A C 1
ATOM 959 O O . GLU A 1 117 ? -11.148 -4.988 -9.688 1 70.75 117 GLU A O 1
ATOM 964 N N . ALA A 1 118 ? -9.391 -3.65 -9.344 1 77 118 ALA A N 1
ATOM 965 C CA . ALA A 1 118 ? -8.461 -4.766 -9.445 1 77 118 ALA A CA 1
ATOM 966 C C . ALA A 1 118 ? -8.648 -5.75 -8.289 1 77 118 ALA A C 1
ATOM 968 O O . ALA A 1 118 ? -8.594 -6.965 -8.484 1 77 118 ALA A O 1
ATOM 969 N N . LEU A 1 119 ? -8.93 -5.195 -7.09 1 80.19 119 LEU A N 1
ATOM 970 C CA . LEU A 1 119 ? -9.141 -6.047 -5.922 1 80.19 119 LEU A CA 1
ATOM 971 C C . LEU A 1 119 ? -10.406 -6.887 -6.09 1 80.19 119 LEU A C 1
ATOM 973 O O . LEU A 1 119 ? -10.406 -8.078 -5.766 1 80.19 119 LEU A O 1
ATOM 977 N N . GLU A 1 120 ? -11.453 -6.277 -6.594 1 80.25 120 GLU A N 1
ATOM 978 C CA . GLU A 1 120 ? -12.695 -7.008 -6.805 1 80.25 120 GLU A CA 1
ATOM 979 C C . GLU A 1 120 ? -12.516 -8.117 -7.84 1 80.25 120 GLU A C 1
ATOM 981 O O . GLU A 1 120 ? -13.016 -9.227 -7.664 1 80.25 120 GLU A O 1
ATOM 986 N N . GLU A 1 121 ? -11.812 -7.781 -8.875 1 83.12 121 GLU A N 1
ATOM 987 C CA . GLU A 1 121 ? -11.516 -8.805 -9.875 1 83.12 121 GLU A CA 1
ATOM 988 C C . GLU A 1 121 ? -10.68 -9.938 -9.281 1 83.12 121 GLU A C 1
ATOM 990 O O . GLU A 1 121 ? -10.906 -11.109 -9.57 1 83.12 121 GLU A O 1
ATOM 995 N N . PHE A 1 122 ? -9.75 -9.508 -8.469 1 89.31 122 PHE A N 1
ATOM 996 C CA . PHE A 1 122 ? -8.906 -10.484 -7.785 1 89.31 122 PHE A CA 1
ATOM 997 C C . PHE A 1 122 ? -9.75 -11.414 -6.918 1 89.31 122 PHE A C 1
ATOM 999 O O . PHE A 1 122 ? -9.586 -12.633 -6.969 1 89.31 122 PHE A O 1
ATOM 1006 N N . LYS A 1 123 ? -10.633 -10.844 -6.164 1 85.94 123 LYS A N 1
ATOM 1007 C CA . LYS A 1 123 ? -11.508 -11.625 -5.297 1 85.94 123 LYS A CA 1
ATOM 1008 C C . LYS A 1 123 ? -12.328 -12.633 -6.102 1 85.94 123 LYS A C 1
ATOM 1010 O O . LYS A 1 123 ? -12.398 -13.812 -5.746 1 85.94 123 LYS A O 1
ATOM 1015 N N . LYS A 1 124 ? -12.844 -12.172 -7.176 1 88 124 LYS A N 1
ATOM 1016 C CA . LYS A 1 124 ? -13.648 -13.031 -8.031 1 88 124 LYS A CA 1
ATOM 1017 C C . LYS A 1 124 ? -12.82 -14.188 -8.586 1 88 124 LYS A C 1
ATOM 1019 O O . LYS A 1 124 ? -13.258 -15.336 -8.578 1 88 124 LYS A O 1
ATOM 1024 N N . PHE A 1 125 ? -11.672 -13.828 -9.039 1 89.88 125 PHE A N 1
ATOM 1025 C CA . PHE A 1 125 ? -10.797 -14.852 -9.594 1 89.88 125 PHE A CA 1
ATOM 1026 C C . PHE A 1 125 ? -10.445 -15.898 -8.547 1 89.88 125 PHE A C 1
ATOM 1028 O O . PHE A 1 125 ? -10.469 -17.094 -8.82 1 89.88 125 PHE A O 1
ATOM 1035 N N . MET A 1 126 ? -10.094 -15.461 -7.336 1 91.06 126 MET A N 1
ATOM 1036 C CA . MET A 1 126 ? -9.656 -16.391 -6.293 1 91.06 126 MET A CA 1
ATOM 1037 C C . MET A 1 126 ? -10.82 -17.266 -5.828 1 91.06 126 MET A C 1
ATOM 1039 O O . MET A 1 126 ? -10.633 -18.453 -5.551 1 91.06 126 MET A O 1
ATOM 1043 N N . GLN A 1 127 ? -11.969 -16.641 -5.805 1 89.12 127 GLN A N 1
ATOM 1044 C CA . GLN A 1 127 ? -13.156 -17.406 -5.445 1 89.12 127 GLN A CA 1
ATOM 1045 C C . GLN A 1 127 ? -13.406 -18.531 -6.453 1 89.12 127 GLN A C 1
ATOM 1047 O O . GLN A 1 127 ? -13.75 -19.656 -6.07 1 89.12 127 GLN A O 1
ATOM 1052 N N . HIS A 1 128 ? -13.219 -18.219 -7.699 1 91.06 128 HIS A N 1
ATOM 1053 C CA . HIS A 1 128 ? -13.383 -19.219 -8.75 1 91.06 128 HIS A CA 1
ATOM 1054 C C . HIS A 1 128 ? -12.383 -20.359 -8.586 1 91.06 128 HIS A C 1
ATOM 1056 O O . HIS A 1 128 ? -12.688 -21.5 -8.922 1 91.06 128 HIS A O 1
ATOM 1062 N N . LYS A 1 129 ? -11.258 -20.062 -8 1 90.69 129 LYS A N 1
ATOM 1063 C CA . LYS A 1 129 ? -10.211 -21.062 -7.82 1 90.69 129 LYS A CA 1
ATOM 1064 C C . LYS A 1 129 ? -10.359 -21.781 -6.477 1 90.69 129 LYS A C 1
ATOM 1066 O O . LYS A 1 129 ? -9.531 -22.609 -6.113 1 90.69 129 LYS A O 1
ATOM 1071 N N . GLY A 1 130 ? -11.359 -21.375 -5.672 1 88.44 130 GLY A N 1
ATOM 1072 C CA . GLY A 1 130 ? -11.656 -22.078 -4.43 1 88.44 130 GLY A CA 1
ATOM 1073 C C . GLY A 1 130 ? -10.992 -21.453 -3.219 1 88.44 130 GLY A C 1
ATOM 1074 O O . GLY A 1 130 ? -10.922 -22.062 -2.156 1 88.44 130 GLY A O 1
ATOM 1075 N N . LEU A 1 131 ? -10.414 -20.219 -3.416 1 90.62 131 LEU A N 1
ATOM 1076 C CA . LEU A 1 131 ? -9.82 -19.516 -2.293 1 90.62 131 LEU A CA 1
ATOM 1077 C C . LEU A 1 131 ? -10.797 -18.484 -1.716 1 90.62 131 LEU A C 1
ATOM 1079 O O . LEU A 1 131 ? -11.57 -17.875 -2.455 1 90.62 131 LEU A O 1
ATOM 1083 N N . SER A 1 132 ? -10.773 -18.375 -0.445 1 83.62 132 SER A N 1
ATOM 1084 C CA . SER A 1 132 ? -11.766 -17.547 0.243 1 83.62 132 SER A CA 1
ATOM 1085 C C . SER A 1 132 ? -11.359 -16.078 0.244 1 83.62 132 SER A C 1
ATOM 1087 O O . SER A 1 132 ? -10.219 -15.742 0.559 1 83.62 132 SER A O 1
ATOM 1089 N N . GLU A 1 133 ? -12.383 -15.336 -0.039 1 80.62 133 GLU A N 1
ATOM 1090 C CA . GLU A 1 133 ? -12.18 -13.891 0.012 1 80.62 133 GLU A CA 1
ATOM 1091 C C . GLU A 1 133 ? -11.805 -13.438 1.418 1 80.62 133 GLU A C 1
ATOM 1093 O O . GLU A 1 133 ? -11.016 -12.5 1.583 1 80.62 133 GLU A O 1
ATOM 1098 N N . GLU A 1 134 ? -12.297 -14.125 2.467 1 76.31 134 GLU A N 1
ATOM 1099 C CA . GLU A 1 134 ? -12.078 -13.734 3.855 1 76.31 134 GLU A CA 1
ATOM 1100 C C . GLU A 1 134 ? -10.617 -13.922 4.258 1 76.31 134 GLU A C 1
ATOM 1102 O O . GLU A 1 134 ? -10.164 -13.336 5.242 1 76.31 134 GLU A O 1
ATOM 1107 N N . ASP A 1 135 ? -9.922 -14.656 3.441 1 79.44 135 ASP A N 1
ATOM 1108 C CA . ASP A 1 135 ? -8.531 -14.953 3.775 1 79.44 135 ASP A CA 1
ATOM 1109 C C . ASP A 1 135 ? -7.574 -14.039 3.01 1 79.44 135 ASP A C 1
ATOM 1111 O O . ASP A 1 135 ? -6.355 -14.141 3.156 1 79.44 135 ASP A O 1
ATOM 1115 N N . ILE A 1 136 ? -8.148 -13.195 2.148 1 83.06 136 ILE A N 1
ATOM 1116 C CA . ILE A 1 136 ? -7.332 -12.242 1.405 1 83.06 136 ILE A CA 1
ATOM 1117 C C . ILE A 1 136 ? -6.809 -11.164 2.352 1 83.06 136 ILE A C 1
ATOM 1119 O O . ILE A 1 136 ? -7.562 -10.609 3.156 1 83.06 136 ILE A O 1
ATOM 1123 N N . PHE A 1 137 ? -5.496 -10.938 2.311 1 75.75 137 PHE A N 1
ATOM 1124 C CA . PHE A 1 137 ? -4.906 -9.875 3.117 1 75.75 137 PHE A CA 1
ATOM 1125 C C . PHE A 1 137 ? -3.977 -9.008 2.277 1 75.75 137 PHE A C 1
ATOM 1127 O O . PHE A 1 137 ? -3.51 -9.438 1.22 1 75.75 137 PHE A O 1
ATOM 1134 N N . MET A 1 138 ? -3.881 -7.875 2.67 1 71.75 138 MET A N 1
ATOM 1135 C CA . MET A 1 138 ? -2.99 -6.906 2.039 1 71.75 138 MET A CA 1
ATOM 1136 C C . MET A 1 138 ? -1.678 -6.793 2.809 1 71.75 138 MET A C 1
ATOM 1138 O O . MET A 1 138 ? -1.625 -6.156 3.863 1 71.75 138 MET A O 1
ATOM 1142 N N . PRO A 1 139 ? -0.644 -7.457 2.23 1 69.38 139 PRO A N 1
ATOM 1143 C CA . PRO A 1 139 ? 0.611 -7.492 2.984 1 69.38 139 PRO A CA 1
ATOM 1144 C C . PRO A 1 139 ? 1.372 -6.168 2.926 1 69.38 139 PRO A C 1
ATOM 1146 O O . PRO A 1 139 ? 1.051 -5.305 2.107 1 69.38 139 PRO A O 1
ATOM 1149 N N . LEU A 1 140 ? 2.223 -6.016 3.957 1 62.47 140 LEU A N 1
ATOM 1150 C CA . LEU A 1 140 ? 3.174 -4.914 3.885 1 62.47 140 LEU A CA 1
ATOM 1151 C C . LEU A 1 140 ? 4.133 -5.098 2.713 1 62.47 140 LEU A C 1
ATOM 1153 O O . LEU A 1 140 ? 4.656 -6.195 2.5 1 62.47 140 LEU A O 1
ATOM 1157 N N . GLN A 1 141 ? 3.961 -4.184 1.698 1 60.31 141 GLN A N 1
ATOM 1158 C CA . GLN A 1 141 ? 4.867 -4.238 0.558 1 60.31 141 GLN A CA 1
ATOM 1159 C C . GLN A 1 141 ? 6.195 -3.557 0.877 1 60.31 141 GLN A C 1
ATOM 1161 O O . GLN A 1 141 ? 6.223 -2.373 1.223 1 60.31 141 GLN A O 1
ATOM 1166 N N . MET A 1 142 ? 7.191 -4.418 1.004 1 60.53 142 MET A N 1
ATOM 1167 C CA . MET A 1 142 ? 8.523 -3.904 1.31 1 60.53 142 MET A CA 1
ATOM 1168 C C . MET A 1 142 ? 9.422 -3.959 0.08 1 60.53 142 MET A C 1
ATOM 1170 O O . MET A 1 142 ? 9.094 -4.625 -0.905 1 60.53 142 MET A O 1
ATOM 1174 N N . GLY A 1 143 ? 10.398 -3.016 0.086 1 63.41 143 GLY A N 1
ATOM 1175 C CA . GLY A 1 143 ? 11.445 -3.225 -0.907 1 63.41 143 GLY A CA 1
ATOM 1176 C C . GLY A 1 143 ? 12.094 -4.59 -0.809 1 63.41 143 GLY 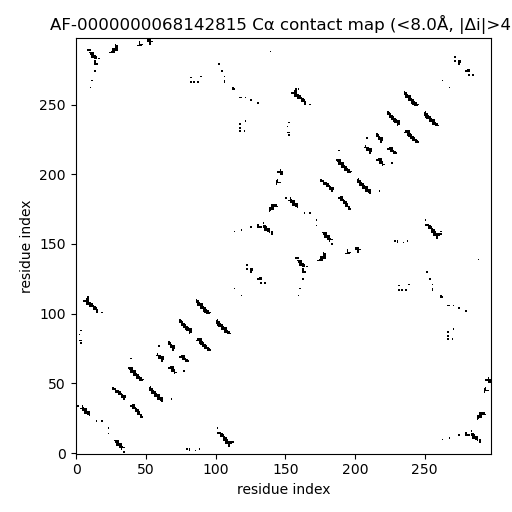A C 1
ATOM 1177 O O . GLY A 1 143 ? 11.648 -5.441 -0.036 1 63.41 143 GLY A O 1
ATOM 1178 N N . SER A 1 144 ? 13.016 -4.973 -1.604 1 61.38 144 SER A N 1
ATOM 1179 C CA . SER A 1 144 ? 13.719 -6.25 -1.575 1 61.38 144 SER A CA 1
ATOM 1180 C C . SER A 1 144 ? 14.578 -6.383 -0.318 1 61.38 144 SER A C 1
ATOM 1182 O O . SER A 1 144 ? 15.023 -5.379 0.24 1 61.38 144 SER A O 1
ATOM 1184 N N . CYS A 1 145 ? 14.461 -7.555 0.327 1 69.06 145 CYS A N 1
ATOM 1185 C CA . CYS A 1 145 ? 15.422 -7.824 1.391 1 69.06 145 CYS A CA 1
ATOM 1186 C C . CYS A 1 145 ? 16.719 -8.367 0.821 1 69.06 145 CYS A C 1
ATOM 1188 O O . CYS A 1 145 ? 16.75 -8.867 -0.306 1 69.06 145 CYS A O 1
ATOM 1190 N N . ALA A 1 146 ? 17.938 -7.965 1.391 1 68.19 146 ALA A N 1
ATOM 1191 C CA . ALA A 1 146 ? 19.234 -8.406 0.905 1 68.19 146 ALA A CA 1
ATOM 1192 C C . ALA A 1 146 ? 19.656 -9.719 1.558 1 68.19 146 ALA A C 1
ATOM 1194 O O . ALA A 1 146 ? 19.703 -9.82 2.785 1 68.19 146 ALA A O 1
ATOM 1195 N N . PRO A 1 147 ? 19.641 -10.758 0.608 1 61.12 147 PRO A N 1
ATOM 1196 C CA . PRO A 1 147 ? 20.062 -12.031 1.189 1 61.12 147 PRO A CA 1
ATOM 1197 C C . PRO A 1 147 ? 21.406 -11.93 1.912 1 61.12 147 PRO A C 1
ATOM 1199 O O . PRO A 1 147 ? 22.281 -11.164 1.497 1 61.12 147 PRO A O 1
ATOM 1202 N N . GLU A 1 148 ? 21.453 -12.25 3.158 1 50.47 148 GLU A N 1
ATOM 1203 C CA . GLU A 1 148 ? 22.719 -12.266 3.879 1 50.47 148 GLU A CA 1
ATOM 1204 C C . GLU A 1 148 ? 23.75 -13.148 3.17 1 50.47 148 GLU A C 1
ATOM 1206 O O . GLU A 1 148 ? 23.422 -14.25 2.723 1 50.47 148 GLU A O 1
ATOM 1211 N N . HIS A 1 149 ? 24.766 -12.609 2.479 1 44.69 149 HIS A N 1
ATOM 1212 C CA . HIS A 1 149 ? 25.953 -13.352 2.043 1 44.69 149 HIS A CA 1
ATOM 1213 C C . HIS A 1 149 ? 26.797 -13.781 3.234 1 44.69 149 HIS A C 1
ATOM 1215 O O . HIS A 1 149 ? 26.812 -13.109 4.266 1 44.69 149 HIS A O 1
ATOM 1221 N N . GLU B 1 1 ? 7.074 -6.098 -25.812 1 41.28 1 GLU B N 1
ATOM 1222 C CA . GLU B 1 1 ? 7.48 -6.41 -24.453 1 41.28 1 GLU B CA 1
ATOM 1223 C C . GLU B 1 1 ? 6.367 -7.137 -23.703 1 41.28 1 GLU B C 1
ATOM 1225 O O . GLU B 1 1 ? 5.195 -6.766 -23.797 1 41.28 1 GLU B O 1
ATOM 1230 N N . ASP B 1 2 ? 6.598 -8.453 -23.344 1 53.97 2 ASP B N 1
ATOM 1231 C CA . ASP B 1 2 ? 5.57 -9.25 -22.672 1 53.97 2 ASP B CA 1
ATOM 1232 C C . ASP B 1 2 ? 4.988 -8.508 -21.469 1 53.97 2 ASP B C 1
ATOM 1234 O O . ASP B 1 2 ? 5.734 -7.957 -20.656 1 53.97 2 ASP B O 1
ATOM 1238 N N . LYS B 1 3 ? 3.789 -8.148 -21.516 1 60.22 3 LYS B N 1
ATOM 1239 C CA . LYS B 1 3 ? 3.012 -7.344 -20.578 1 60.22 3 LYS B CA 1
ATOM 1240 C C . LYS B 1 3 ? 3.246 -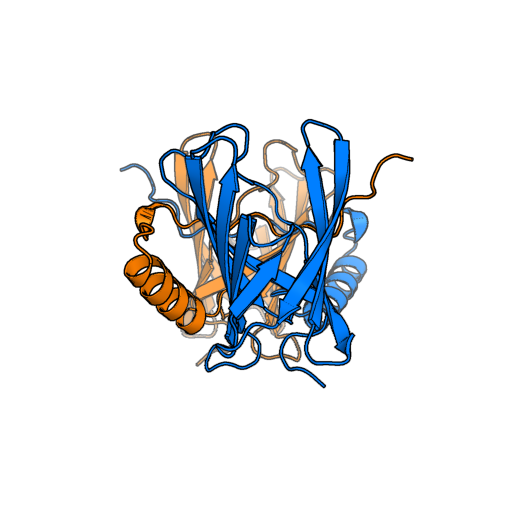7.793 -19.125 1 60.22 3 LYS B C 1
ATOM 1242 O O . LYS B 1 3 ? 2.912 -7.074 -18.188 1 60.22 3 LYS B O 1
ATOM 1247 N N . GLU B 1 4 ? 3.861 -9.031 -19.125 1 69.94 4 GLU B N 1
ATOM 1248 C CA . GLU B 1 4 ? 4.031 -9.586 -17.797 1 69.94 4 GLU B CA 1
ATOM 1249 C C . GLU B 1 4 ? 5.461 -9.406 -17.297 1 69.94 4 GLU B C 1
ATOM 1251 O O . GLU B 1 4 ? 5.859 -10.016 -16.297 1 69.94 4 GLU B O 1
ATOM 1256 N N . GLU B 1 5 ? 6.137 -8.578 -18.016 1 76.75 5 GLU B N 1
ATOM 1257 C CA . GLU B 1 5 ? 7.523 -8.375 -17.609 1 76.75 5 GLU B CA 1
ATOM 1258 C C . GLU B 1 5 ? 7.676 -7.129 -16.734 1 76.75 5 GLU B C 1
ATOM 1260 O O . GLU B 1 5 ? 6.84 -6.223 -16.797 1 76.75 5 GLU B O 1
ATOM 1265 N N . GLY B 1 6 ? 8.875 -7.242 -15.977 1 83.69 6 GLY B N 1
ATOM 1266 C CA . GLY B 1 6 ? 9.227 -6.094 -15.156 1 83.69 6 GLY B CA 1
ATOM 1267 C C . GLY B 1 6 ? 9.055 -6.352 -13.672 1 83.69 6 GLY B C 1
ATOM 1268 O O . GLY B 1 6 ? 8.898 -7.496 -13.25 1 83.69 6 GLY B O 1
ATOM 1269 N N . ARG B 1 7 ? 9.289 -5.219 -12.969 1 82.56 7 ARG B N 1
ATOM 1270 C CA . ARG B 1 7 ? 9.117 -5.266 -11.516 1 82.56 7 ARG B CA 1
ATOM 1271 C C . ARG B 1 7 ? 7.656 -5.07 -11.133 1 82.56 7 ARG B C 1
ATOM 1273 O O . ARG B 1 7 ? 7.004 -4.141 -11.609 1 82.56 7 ARG B O 1
ATOM 1280 N N . MET B 1 8 ? 7.145 -6.02 -10.312 1 84.5 8 MET B N 1
ATOM 1281 C CA . MET B 1 8 ? 5.75 -5.973 -9.891 1 84.5 8 MET B CA 1
ATOM 1282 C C . MET B 1 8 ? 5.645 -5.957 -8.367 1 84.5 8 MET B C 1
ATOM 1284 O O . MET B 1 8 ? 6.441 -6.598 -7.68 1 84.5 8 MET B O 1
ATOM 1288 N N . TYR B 1 9 ? 4.664 -5.273 -7.891 1 81.06 9 TYR B N 1
ATOM 1289 C CA . TYR B 1 9 ? 4.418 -5.129 -6.461 1 81.06 9 TYR B CA 1
ATOM 1290 C C . TYR B 1 9 ? 3.17 -5.895 -6.043 1 81.06 9 TYR B C 1
ATOM 1292 O O . TYR B 1 9 ? 2.166 -5.895 -6.758 1 81.06 9 TYR B O 1
ATOM 1300 N N . VAL B 1 10 ? 3.338 -6.523 -4.891 1 84.75 10 VAL B N 1
ATOM 1301 C CA . VAL B 1 10 ? 2.227 -7.336 -4.406 1 84.75 10 VAL B CA 1
ATOM 1302 C C . VAL B 1 10 ? 1.255 -6.465 -3.617 1 84.75 10 VAL B C 1
ATOM 1304 O O . VAL B 1 10 ? 1.628 -5.871 -2.602 1 84.75 10 VAL B O 1
ATOM 1307 N N . LYS B 1 11 ? 0.015 -6.457 -4.047 1 79.62 11 LYS B N 1
ATOM 1308 C CA . LYS B 1 11 ? -0.978 -5.59 -3.42 1 79.62 11 LYS B CA 1
ATOM 1309 C C . LYS B 1 11 ? -1.905 -6.383 -2.506 1 79.62 11 LYS B C 1
ATOM 1311 O O . LYS B 1 11 ? -2.432 -5.848 -1.528 1 79.62 11 LYS B O 1
ATOM 1316 N N . ALA B 1 12 ? -2.135 -7.594 -2.766 1 84.88 12 ALA B N 1
ATOM 1317 C CA . ALA B 1 12 ? -2.969 -8.508 -1.992 1 84.88 12 ALA B CA 1
ATOM 1318 C C . ALA B 1 12 ? -2.541 -9.953 -2.207 1 84.88 12 ALA B C 1
ATOM 1320 O O . ALA B 1 12 ? -1.946 -10.289 -3.236 1 84.88 12 ALA B O 1
ATOM 1321 N N . MET B 1 13 ? -2.855 -10.719 -1.191 1 88.25 13 MET B N 1
ATOM 1322 C CA . MET B 1 13 ? -2.453 -12.125 -1.256 1 88.25 13 MET B CA 1
ATOM 1323 C C . MET B 1 13 ? -3.463 -13.016 -0.536 1 88.25 13 MET B C 1
ATOM 1325 O O . MET B 1 13 ? -4.176 -12.555 0.356 1 88.25 13 MET B O 1
ATOM 1329 N N . VAL B 1 14 ? -3.59 -14.25 -1.018 1 90.38 14 VAL B N 1
ATOM 1330 C CA . VAL B 1 14 ? -4.434 -15.242 -0.366 1 90.38 14 VAL B CA 1
ATOM 1331 C C . VAL B 1 14 ? -3.787 -16.625 -0.481 1 90.38 14 VAL B C 1
ATOM 1333 O O . VAL B 1 14 ? -3.15 -16.938 -1.49 1 90.38 14 VAL B O 1
ATOM 1336 N N . VAL B 1 15 ? -3.818 -17.391 0.631 1 88.31 15 VAL B N 1
ATOM 1337 C CA . VAL B 1 15 ? -3.332 -18.766 0.637 1 88.31 15 VAL B CA 1
ATOM 1338 C C . VAL B 1 15 ? -4.426 -19.703 1.15 1 88.31 15 VAL B C 1
ATOM 1340 O O . VAL B 1 15 ? -5.441 -19.234 1.682 1 88.31 15 VAL B O 1
ATOM 1343 N N . ASP B 1 16 ? -4.094 -21 0.961 1 87.38 16 ASP B N 1
ATOM 1344 C CA . ASP B 1 16 ? -5.008 -22.016 1.473 1 87.38 16 ASP B CA 1
ATOM 1345 C C . ASP B 1 16 ? -5.223 -21.859 2.975 1 87.38 16 ASP B C 1
ATOM 1347 O O . ASP B 1 16 ? -4.363 -21.328 3.678 1 87.38 16 ASP B O 1
ATOM 1351 N N . LYS B 1 17 ? -6.348 -22.344 3.369 1 78.25 17 LYS B N 1
ATOM 1352 C CA . LYS B 1 17 ? -6.641 -22.297 4.801 1 78.25 17 LYS B CA 1
ATOM 1353 C C . LYS B 1 17 ? -5.66 -23.156 5.586 1 78.25 17 LYS B C 1
ATOM 1355 O O . LYS B 1 17 ? -5.285 -22.828 6.707 1 78.25 17 LYS B O 1
ATOM 1360 N N . ASP B 1 18 ? -5.246 -24.203 4.93 1 78.69 18 ASP B N 1
ATOM 1361 C CA . ASP B 1 18 ? -4.379 -25.156 5.629 1 78.69 18 ASP B CA 1
ATOM 1362 C C . ASP B 1 18 ? -2.906 -24.812 5.41 1 78.69 18 ASP B C 1
ATOM 1364 O O . ASP B 1 18 ? -2.023 -25.625 5.715 1 78.69 18 ASP B O 1
ATOM 1368 N N . PHE B 1 19 ? -2.75 -23.578 4.859 1 77.88 19 PHE B N 1
ATOM 1369 C CA . PHE B 1 19 ? -1.373 -23.141 4.684 1 77.88 19 PHE B CA 1
ATOM 1370 C C . PHE B 1 19 ? -0.685 -22.953 6.031 1 77.88 19 PHE B C 1
ATOM 1372 O O . PHE B 1 19 ? -1.264 -22.391 6.961 1 77.88 19 PHE B O 1
ATOM 1379 N N . PRO B 1 20 ? 0.487 -23.547 6.141 1 74.38 20 PRO B N 1
ATOM 1380 C CA . PRO B 1 20 ? 1.159 -23.422 7.434 1 74.38 20 PRO B CA 1
ATOM 1381 C C . PRO B 1 20 ? 1.312 -21.969 7.887 1 74.38 20 PRO B C 1
ATOM 1383 O O . PRO B 1 20 ? 1.797 -21.141 7.125 1 74.38 20 PRO B O 1
ATOM 1386 N N . GLU B 1 21 ? 0.908 -21.703 9.07 1 72.88 21 GLU B N 1
ATOM 1387 C CA . GLU B 1 21 ? 0.864 -20.359 9.609 1 72.88 21 GLU B CA 1
ATOM 1388 C C . GLU B 1 21 ? 2.248 -19.703 9.602 1 72.88 21 GLU B C 1
ATOM 1390 O O . GLU B 1 21 ? 2.379 -18.516 9.344 1 72.88 21 GLU B O 1
ATOM 1395 N N . ASP B 1 22 ? 3.168 -20.516 9.867 1 71.38 22 ASP B N 1
ATOM 1396 C CA . ASP B 1 22 ? 4.531 -20.016 9.977 1 71.38 22 ASP B CA 1
ATOM 1397 C C . ASP B 1 22 ? 5.086 -19.625 8.609 1 71.38 22 ASP B C 1
ATOM 1399 O O . ASP B 1 22 ? 6.117 -18.969 8.516 1 71.38 22 ASP B O 1
ATOM 1403 N N . ARG B 1 23 ? 4.215 -19.922 7.566 1 68.38 23 ARG B N 1
ATOM 1404 C CA . ARG B 1 23 ? 4.688 -19.641 6.215 1 68.38 23 ARG B CA 1
ATOM 1405 C C . ARG B 1 23 ? 3.846 -18.562 5.555 1 68.38 23 ARG B C 1
ATOM 1407 O O . ARG B 1 23 ? 4.125 -18.156 4.426 1 68.38 23 ARG B O 1
ATOM 1414 N N . LYS B 1 24 ? 2.932 -18.172 6.297 1 71.62 24 LYS B N 1
ATOM 1415 C CA . LYS B 1 24 ? 2.1 -17.094 5.762 1 71.62 24 LYS B CA 1
ATOM 1416 C C . LYS B 1 24 ? 2.871 -15.781 5.691 1 71.62 24 LYS B C 1
ATOM 1418 O O . LYS B 1 24 ? 3.395 -15.305 6.703 1 71.62 24 LYS B O 1
ATOM 1423 N N . PRO B 1 25 ? 2.926 -15.25 4.512 1 71.56 25 PRO B N 1
ATOM 1424 C CA . PRO B 1 25 ? 3.738 -14.039 4.395 1 71.56 25 PRO B CA 1
ATOM 1425 C C . PRO B 1 25 ? 3.021 -12.797 4.914 1 71.56 25 PRO B C 1
ATOM 1427 O O . PRO B 1 25 ? 1.898 -12.5 4.492 1 71.56 25 PRO B O 1
ATOM 1430 N N . ARG B 1 26 ? 3.695 -12.164 5.953 1 67.12 26 ARG B N 1
ATOM 1431 C CA . ARG B 1 26 ? 3.168 -10.883 6.414 1 67.12 26 ARG B CA 1
ATOM 1432 C C . ARG B 1 26 ? 3.805 -9.719 5.652 1 67.12 26 ARG B C 1
ATOM 1434 O O . ARG B 1 26 ? 3.209 -8.648 5.535 1 67.12 26 ARG B O 1
ATOM 1441 N N . LYS B 1 27 ? 4.969 -10.031 5.27 1 70.75 27 LYS B N 1
ATOM 1442 C CA . LYS B 1 27 ? 5.723 -9.094 4.449 1 70.75 27 LYS B CA 1
ATOM 1443 C C . LYS B 1 27 ? 5.984 -9.656 3.059 1 70.75 27 LYS B C 1
ATOM 1445 O O . LYS B 1 27 ? 6.254 -10.852 2.91 1 70.75 27 LYS B O 1
ATOM 1450 N N . VAL B 1 28 ? 5.676 -8.781 2.082 1 79 28 VAL B N 1
ATOM 1451 C CA . VAL B 1 28 ? 5.961 -9.234 0.725 1 79 28 VAL B CA 1
ATOM 1452 C C . VAL B 1 28 ? 6.938 -8.273 0.054 1 79 28 VAL B C 1
ATOM 1454 O O . VAL B 1 28 ? 7.113 -7.137 0.511 1 79 28 VAL B O 1
ATOM 1457 N N . PHE B 1 29 ? 7.613 -8.828 -0.876 1 81.44 29 PHE B N 1
ATOM 1458 C CA . PHE B 1 29 ? 8.609 -8.094 -1.646 1 81.44 29 PHE B CA 1
ATOM 1459 C C . PHE B 1 29 ? 8.258 -8.094 -3.129 1 81.44 29 PHE B C 1
ATOM 1461 O O . PHE B 1 29 ? 7.551 -8.992 -3.604 1 81.44 29 PHE B O 1
ATOM 1468 N N . PRO B 1 30 ? 8.75 -7.141 -3.799 1 85.5 30 PRO B N 1
ATOM 1469 C CA . PRO B 1 30 ? 8.445 -7.102 -5.234 1 85.5 30 PRO B CA 1
ATOM 1470 C C . PRO B 1 30 ? 8.992 -8.32 -5.98 1 85.5 30 PRO B C 1
ATOM 1472 O O . PRO B 1 30 ? 9.961 -8.938 -5.539 1 85.5 30 PRO B O 1
ATOM 1475 N N . VAL B 1 31 ? 8.328 -8.594 -7.07 1 88.06 31 VAL B N 1
ATOM 1476 C CA . VAL B 1 31 ? 8.727 -9.695 -7.941 1 88.06 31 VAL B CA 1
ATOM 1477 C C . VAL B 1 31 ? 9.234 -9.148 -9.273 1 88.06 31 VAL B C 1
ATOM 1479 O O . VAL B 1 31 ? 8.578 -8.312 -9.891 1 88.06 31 VAL B O 1
ATOM 1482 N N . LYS B 1 32 ? 10.43 -9.555 -9.602 1 89.81 32 LYS B N 1
ATOM 1483 C CA . LYS B 1 32 ? 10.922 -9.227 -10.938 1 89.81 32 LYS B CA 1
ATOM 1484 C C . LYS B 1 32 ? 10.641 -10.359 -11.922 1 89.81 32 LYS B C 1
ATOM 1486 O O . LYS B 1 32 ? 11.023 -11.508 -11.688 1 89.81 32 LYS B O 1
ATOM 1491 N N . VAL B 1 33 ? 9.883 -10.023 -12.984 1 91 33 VAL B N 1
ATOM 1492 C CA . VAL B 1 33 ? 9.586 -11.008 -14.023 1 91 33 VAL B CA 1
ATOM 1493 C C . VAL B 1 33 ? 10.297 -10.633 -15.32 1 91 33 VAL B C 1
ATOM 1495 O O . VAL B 1 33 ? 10.18 -9.508 -15.797 1 91 33 VAL B O 1
ATOM 1498 N N . THR B 1 34 ? 11.086 -11.609 -15.805 1 92.06 34 THR B N 1
ATOM 1499 C CA . THR B 1 34 ? 11.82 -11.391 -17.047 1 92.06 34 THR B CA 1
ATOM 1500 C C . THR B 1 34 ? 11.398 -12.398 -18.109 1 92.06 34 THR B C 1
ATOM 1502 O O . THR B 1 34 ? 11.219 -13.586 -17.812 1 92.06 34 THR B O 1
ATOM 1505 N N . ALA B 1 35 ? 11.32 -11.914 -19.359 1 91.62 35 ALA B N 1
ATOM 1506 C CA . ALA B 1 35 ? 11.055 -12.805 -20.484 1 91.62 35 ALA B CA 1
ATOM 1507 C C . ALA B 1 35 ? 12.344 -13.422 -21.031 1 91.62 35 ALA B C 1
ATOM 1509 O O . ALA B 1 35 ? 13.336 -12.719 -21.219 1 91.62 35 ALA B O 1
ATOM 1510 N N . LEU B 1 36 ? 12.578 -14.82 -21.109 1 90.81 36 LEU B N 1
ATOM 1511 C CA . LEU B 1 36 ? 13.797 -15.516 -21.516 1 90.81 36 LEU B CA 1
ATOM 1512 C C . LEU B 1 36 ? 13.734 -15.914 -22.984 1 90.81 36 LEU B C 1
ATOM 1514 O O . LEU B 1 36 ? 14.711 -16.422 -23.547 1 90.81 36 LEU B O 1
ATOM 1518 N N . GLY B 1 37 ? 12.789 -15.664 -23.781 1 86.56 37 GLY B N 1
ATOM 1519 C CA . GLY B 1 37 ? 12.586 -16.109 -25.141 1 86.56 37 GLY B CA 1
ATOM 1520 C C . GLY B 1 37 ? 11.656 -17.312 -25.25 1 86.56 37 GLY B C 1
ATOM 1521 O O . GLY B 1 37 ? 11.555 -18.109 -24.312 1 86.56 37 GLY B O 1
ATOM 1522 N N . GLY B 1 38 ? 11.031 -17.578 -26.359 1 90.5 38 GLY B N 1
ATOM 1523 C CA . GLY B 1 38 ? 10.141 -18.703 -26.594 1 90.5 38 GLY B CA 1
ATOM 1524 C C . GLY B 1 38 ? 8.883 -18.656 -25.75 1 90.5 38 GLY B C 1
ATOM 1525 O O . GLY B 1 38 ? 8.102 -19.609 -25.719 1 90.5 38 GLY B O 1
ATOM 1526 N N . GLY B 1 39 ? 8.75 -17.625 -24.984 1 90.69 39 GLY B N 1
ATOM 1527 C CA . GLY B 1 39 ? 7.559 -17.469 -24.172 1 90.69 39 GLY B CA 1
ATOM 1528 C C . GLY B 1 39 ? 7.785 -17.797 -22.719 1 90.69 39 GLY B C 1
ATOM 1529 O O . GLY B 1 39 ? 6.902 -17.578 -21.875 1 90.69 39 GLY B O 1
ATOM 1530 N N . ASP B 1 40 ? 8.906 -18.359 -22.391 1 94.31 40 ASP B N 1
ATOM 1531 C CA . ASP B 1 40 ? 9.234 -18.672 -21.016 1 94.31 40 ASP B CA 1
ATOM 1532 C C . ASP B 1 40 ? 9.484 -17.406 -20.203 1 94.31 40 ASP B C 1
ATOM 1534 O O . ASP B 1 40 ? 9.898 -16.391 -20.75 1 94.31 40 ASP B O 1
ATOM 1538 N N . LEU B 1 41 ? 9.164 -17.5 -18.922 1 94.38 41 LEU B N 1
ATOM 1539 C CA . LEU B 1 41 ? 9.406 -16.406 -17.984 1 94.38 41 LEU B CA 1
ATOM 1540 C C . LEU B 1 41 ? 10.273 -16.859 -16.828 1 94.38 41 LEU B C 1
ATOM 1542 O O . LEU B 1 41 ? 10.375 -18.062 -16.547 1 94.38 41 LEU B O 1
ATOM 1546 N N . GLU B 1 42 ? 10.961 -15.906 -16.266 1 95.94 42 GLU B N 1
ATOM 1547 C CA . GLU B 1 42 ? 11.68 -16.109 -15.016 1 95.94 42 GLU B CA 1
ATOM 1548 C C . GLU B 1 42 ? 11.234 -15.117 -13.945 1 95.94 42 GLU B C 1
ATOM 1550 O O . GLU B 1 42 ? 11.18 -13.914 -14.203 1 95.94 42 GLU B O 1
ATOM 1555 N N . ALA B 1 43 ? 10.82 -15.594 -12.844 1 94.31 43 ALA B N 1
ATOM 1556 C CA . ALA B 1 43 ? 10.469 -14.734 -11.719 1 94.31 43 ALA B CA 1
ATOM 1557 C C . ALA B 1 43 ? 11.555 -14.766 -10.648 1 94.31 43 ALA B C 1
ATOM 15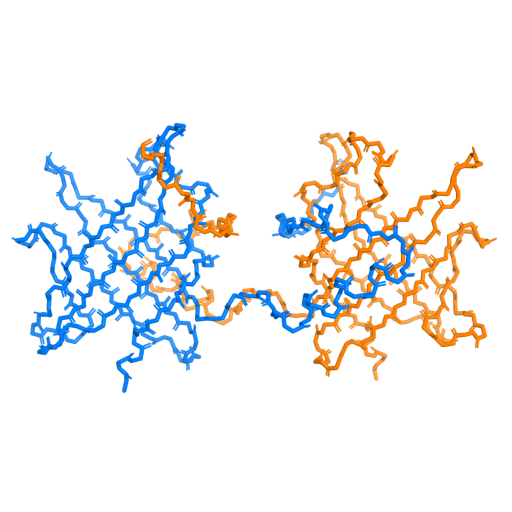59 O O . ALA B 1 43 ? 12.031 -15.836 -10.266 1 94.31 43 ALA B O 1
ATOM 1560 N N . THR B 1 44 ? 11.945 -13.547 -10.25 1 93.06 44 THR B N 1
ATOM 1561 C CA . THR B 1 44 ? 12.922 -13.398 -9.172 1 93.06 44 THR B CA 1
ATOM 1562 C C . THR B 1 44 ? 12.344 -12.57 -8.031 1 93.06 44 THR B C 1
ATOM 1564 O O . THR B 1 44 ? 11.789 -11.492 -8.25 1 93.06 44 THR B O 1
ATOM 1567 N N . PHE B 1 45 ? 12.406 -13.078 -6.789 1 87.88 45 PHE B N 1
ATOM 1568 C CA . PHE B 1 45 ? 11.875 -12.352 -5.641 1 87.88 45 PHE B CA 1
ATOM 1569 C C . PHE B 1 45 ? 12.609 -12.75 -4.363 1 87.88 45 PHE B C 1
ATOM 1571 O O . PHE B 1 45 ? 13.367 -13.719 -4.352 1 87.88 45 PHE B O 1
ATOM 1578 N N . THR B 1 46 ? 12.477 -11.898 -3.391 1 87.19 46 THR B N 1
ATOM 1579 C CA . THR B 1 46 ? 13.055 -12.164 -2.076 1 87.19 46 THR B CA 1
ATOM 1580 C C . THR B 1 46 ? 11.953 -12.391 -1.043 1 87.19 46 THR B C 1
ATOM 1582 O O . THR B 1 46 ? 10.797 -12.008 -1.26 1 87.19 46 THR B O 1
ATOM 1585 N N . PHE B 1 47 ? 12.25 -13.164 -0.023 1 83.06 47 PHE B N 1
ATOM 1586 C CA . PHE B 1 47 ? 11.328 -13.367 1.088 1 83.06 47 PHE B CA 1
ATOM 1587 C C . PHE B 1 47 ? 12.086 -13.688 2.369 1 83.06 47 PHE B C 1
ATOM 1589 O O . PHE B 1 47 ? 13.25 -14.094 2.324 1 83.06 47 PHE B O 1
ATOM 1596 N N . MET B 1 48 ? 11.445 -13.484 3.469 1 78.31 48 MET B N 1
ATOM 1597 C CA . MET B 1 48 ? 12.047 -13.734 4.773 1 78.31 48 MET B CA 1
ATOM 1598 C C . MET B 1 48 ? 11.883 -15.195 5.184 1 78.31 48 MET B C 1
ATOM 1600 O O . MET B 1 48 ? 10.773 -15.742 5.117 1 78.31 48 MET B O 1
ATOM 1604 N N . ARG B 1 49 ? 12.82 -15.859 5.371 1 76.56 49 ARG B N 1
ATOM 1605 C CA . ARG B 1 49 ? 12.828 -17.172 5.992 1 76.56 49 ARG B CA 1
ATOM 1606 C C . ARG B 1 49 ? 13.453 -17.125 7.379 1 76.56 49 ARG B C 1
ATOM 1608 O O . ARG B 1 49 ? 14.68 -17.109 7.504 1 76.56 49 ARG B O 1
ATOM 1615 N N . GLU B 1 50 ? 12.477 -17.156 8.336 1 76.5 50 GLU B N 1
ATOM 1616 C CA . GLU B 1 50 ? 12.938 -16.906 9.703 1 76.5 50 GLU B CA 1
ATOM 1617 C C . GLU B 1 50 ? 13.609 -15.547 9.828 1 76.5 50 GLU B C 1
ATOM 1619 O O . GLU B 1 50 ? 13.008 -14.523 9.492 1 76.5 50 GLU B O 1
ATOM 1624 N N . ASP B 1 51 ? 14.844 -15.445 10.078 1 76.06 51 ASP B N 1
ATOM 1625 C CA . ASP B 1 51 ? 15.516 -14.156 10.25 1 76.06 51 ASP B CA 1
ATOM 1626 C C . ASP B 1 51 ? 16.516 -13.906 9.117 1 76.06 51 ASP B C 1
ATOM 1628 O O . ASP B 1 51 ? 17.453 -13.125 9.273 1 76.06 51 ASP B O 1
ATOM 1632 N N . ARG B 1 52 ? 16.234 -14.672 8.094 1 82.19 52 ARG B N 1
ATOM 1633 C CA . ARG B 1 52 ? 17.156 -14.523 6.969 1 82.19 52 ARG B CA 1
ATOM 1634 C C . ARG B 1 52 ? 16.406 -14.172 5.688 1 82.19 52 ARG B C 1
ATOM 1636 O O . ARG B 1 52 ? 15.32 -14.703 5.434 1 82.19 52 ARG B O 1
ATOM 1643 N N . CYS B 1 53 ? 16.953 -13.312 4.918 1 83.81 53 CYS B N 1
ATOM 1644 C CA . CYS B 1 53 ? 16.438 -12.961 3.604 1 83.81 53 CYS B CA 1
ATOM 1645 C C . CYS B 1 53 ? 16.938 -13.914 2.533 1 83.81 53 CYS B C 1
ATOM 1647 O O . CYS B 1 53 ? 18.141 -14.133 2.412 1 83.81 53 CYS B O 1
ATOM 1649 N N . VAL B 1 54 ? 16.078 -14.492 1.815 1 87.19 54 VAL B N 1
ATOM 1650 C CA . VAL B 1 54 ? 16.422 -15.484 0.802 1 87.19 54 VAL B CA 1
ATOM 1651 C C . VAL B 1 54 ? 15.898 -15.031 -0.562 1 87.19 54 VAL B C 1
ATOM 1653 O O . VAL B 1 54 ? 14.781 -14.516 -0.67 1 87.19 54 VAL B O 1
ATOM 1656 N N . GLN B 1 55 ? 16.703 -15.18 -1.577 1 90.75 55 GLN B N 1
ATOM 1657 C CA . GLN B 1 55 ? 16.281 -14.922 -2.949 1 90.75 55 GLN B CA 1
ATOM 1658 C C . GLN B 1 55 ? 15.914 -16.219 -3.666 1 90.75 55 GLN B C 1
ATOM 1660 O O . GLN B 1 55 ? 16.609 -17.219 -3.533 1 90.75 55 GLN B O 1
ATOM 1665 N N . LYS B 1 56 ? 14.867 -16.188 -4.383 1 90.62 56 LYS B N 1
ATOM 1666 C CA . LYS B 1 56 ? 14.43 -17.312 -5.188 1 90.62 56 LYS B CA 1
ATOM 1667 C C . LYS B 1 56 ? 14.234 -16.922 -6.645 1 90.62 56 LYS B C 1
ATOM 1669 O O . LYS B 1 56 ? 13.727 -15.836 -6.934 1 90.62 56 LYS B O 1
ATOM 1674 N N . LYS B 1 57 ? 14.742 -17.75 -7.453 1 94.31 57 LYS B N 1
ATOM 1675 C CA . LYS B 1 57 ? 14.539 -17.625 -8.891 1 94.31 57 LYS B CA 1
ATOM 1676 C C . LYS B 1 57 ? 13.758 -18.828 -9.438 1 94.31 57 LYS B C 1
ATOM 1678 O O . LYS B 1 57 ? 14.133 -19.969 -9.219 1 94.31 57 LYS B O 1
ATOM 1683 N N . ILE B 1 58 ? 12.625 -18.562 -10.086 1 95.56 58 ILE B N 1
ATOM 1684 C CA . ILE B 1 58 ? 11.773 -19.625 -10.609 1 95.56 58 ILE B CA 1
ATOM 1685 C C . ILE B 1 58 ? 11.664 -19.516 -12.125 1 95.56 58 ILE B C 1
ATOM 1687 O O . ILE B 1 58 ? 11.25 -18.484 -12.648 1 95.56 58 ILE B O 1
ATOM 1691 N N . LEU B 1 59 ? 12.102 -20.562 -12.773 1 96.88 59 LEU B N 1
ATOM 1692 C CA . LEU B 1 59 ? 11.891 -20.641 -14.219 1 96.88 59 LEU B CA 1
ATOM 1693 C C . LEU B 1 59 ? 10.469 -21.109 -14.531 1 96.88 59 LEU B C 1
ATOM 1695 O O . LEU B 1 59 ? 10.039 -22.172 -14.062 1 96.88 59 LEU B O 1
ATOM 1699 N N . MET B 1 60 ? 9.766 -20.281 -15.219 1 96.06 60 MET B N 1
ATOM 1700 C CA . MET B 1 60 ? 8.383 -20.562 -15.602 1 96.06 60 MET B CA 1
ATOM 1701 C C . MET B 1 60 ? 8.289 -20.906 -17.078 1 96.06 60 MET B C 1
ATOM 1703 O O . MET B 1 60 ? 8.367 -20.031 -17.938 1 96.06 60 MET B O 1
ATOM 1707 N N . ARG B 1 61 ? 8.016 -22.188 -17.359 1 96.62 61 ARG B N 1
ATOM 1708 C CA . ARG B 1 61 ? 7.93 -22.656 -18.734 1 96.62 61 ARG B CA 1
ATOM 1709 C C . ARG B 1 61 ? 6.516 -22.484 -19.281 1 96.62 61 ARG B C 1
ATOM 1711 O O . ARG B 1 61 ? 5.547 -22.906 -18.641 1 96.62 61 ARG B O 1
ATOM 1718 N N . LYS B 1 62 ? 6.5 -21.922 -20.438 1 95.06 62 LYS B N 1
ATOM 1719 C CA . LYS B 1 62 ? 5.203 -21.719 -21.078 1 95.06 62 LYS B CA 1
ATOM 1720 C C . LYS B 1 62 ? 4.535 -23.062 -21.391 1 95.06 62 LYS B C 1
ATOM 1722 O O . LYS B 1 62 ? 5.207 -24.016 -21.75 1 95.06 62 LYS B O 1
ATOM 1727 N N . THR B 1 63 ? 3.217 -23.141 -21.219 1 95.88 63 THR B N 1
ATOM 1728 C CA . THR B 1 63 ? 2.436 -24.297 -21.609 1 95.88 63 THR B CA 1
ATOM 1729 C C . THR B 1 63 ? 1.58 -24 -22.844 1 95.88 63 THR B C 1
ATOM 1731 O O . THR B 1 63 ? 1.699 -22.922 -23.438 1 95.88 63 THR B O 1
ATOM 1734 N N . GLU B 1 64 ? 0.756 -24.953 -23.266 1 94.81 64 GLU B N 1
ATOM 1735 C CA . GLU B 1 64 ? -0.134 -24.766 -24.422 1 94.81 64 GLU B CA 1
ATOM 1736 C C . GLU B 1 64 ? -1.259 -23.797 -24.078 1 94.81 64 GLU B C 1
ATOM 1738 O O . GLU B 1 64 ? -1.842 -23.188 -24.984 1 94.81 64 GLU B O 1
ATOM 1743 N N . GLU B 1 65 ? -1.598 -23.641 -22.844 1 93.69 65 GLU B N 1
ATOM 1744 C CA . GLU B 1 65 ? -2.635 -22.719 -22.391 1 93.69 65 GLU B CA 1
ATOM 1745 C C . GLU B 1 65 ? -2.059 -21.328 -22.109 1 93.69 65 GLU B C 1
ATOM 1747 O O . GLU B 1 65 ? -1.161 -21.188 -21.281 1 93.69 65 GLU B O 1
ATOM 1752 N N . PRO B 1 66 ? -2.588 -20.328 -22.812 1 90.19 66 PRO B N 1
ATOM 1753 C CA . PRO B 1 66 ? -2.068 -18.984 -22.578 1 90.19 66 PRO B CA 1
ATOM 1754 C C . PRO B 1 66 ? -2.189 -18.562 -21.125 1 90.19 66 PRO B C 1
ATOM 1756 O O . PRO B 1 66 ? -3.236 -18.766 -20.5 1 90.19 66 PRO B O 1
ATOM 1759 N N . GLY B 1 67 ? -1.1 -18.016 -20.641 1 91.56 67 GLY B N 1
ATOM 1760 C CA . GLY B 1 67 ? -1.102 -17.516 -19.281 1 91.56 67 GLY B CA 1
ATOM 1761 C C . GLY B 1 67 ? -0.765 -18.578 -18.25 1 91.56 67 GLY B C 1
ATOM 1762 O O . GLY B 1 67 ? -0.667 -18.281 -17.047 1 91.56 67 GLY B O 1
ATOM 1763 N N . LYS B 1 68 ? -0.686 -19.812 -18.766 1 95.25 68 LYS B N 1
ATOM 1764 C CA . LYS B 1 68 ? -0.35 -20.922 -17.875 1 95.25 68 LYS B CA 1
ATOM 1765 C C . LYS B 1 68 ? 1.112 -21.328 -18.031 1 95.25 68 LYS B C 1
ATOM 1767 O O . LYS B 1 68 ? 1.599 -21.5 -19.141 1 95.25 68 LYS B O 1
ATOM 1772 N N . PHE B 1 69 ? 1.788 -21.469 -16.875 1 96.44 69 PHE B N 1
ATOM 1773 C CA . PHE B 1 69 ? 3.201 -21.828 -16.875 1 96.44 69 PHE B CA 1
ATOM 1774 C C . PHE B 1 69 ? 3.459 -22.984 -15.922 1 96.44 69 PHE B C 1
ATOM 1776 O O . PHE B 1 69 ? 2.664 -23.234 -15.008 1 96.44 69 PHE B O 1
ATOM 1783 N N . SER B 1 70 ? 4.477 -23.672 -16.203 1 96.81 70 SER B N 1
ATOM 1784 C CA . SER B 1 70 ? 4.895 -24.781 -15.344 1 96.81 70 SER B CA 1
ATOM 1785 C C . SER B 1 70 ? 6.305 -24.562 -14.812 1 96.81 70 SER B C 1
ATOM 1787 O O . SER B 1 70 ? 7.152 -23.984 -15.492 1 96.81 70 SER B O 1
ATOM 1789 N N . ALA B 1 71 ? 6.484 -24.938 -13.523 1 95.94 71 ALA B N 1
ATOM 1790 C CA . ALA B 1 71 ? 7.809 -24.891 -12.914 1 95.94 71 ALA B CA 1
ATOM 1791 C C . ALA B 1 71 ? 8.141 -26.188 -12.195 1 95.94 71 ALA B C 1
ATOM 1793 O O . ALA B 1 71 ? 7.246 -26.984 -11.906 1 95.94 71 ALA B O 1
ATOM 1794 N N . TYR B 1 72 ? 9.5 -26.453 -12.023 1 94.94 72 TYR B N 1
ATOM 1795 C CA . TYR B 1 72 ? 10.008 -27.609 -11.297 1 94.94 72 TYR B CA 1
ATOM 1796 C C . TYR B 1 72 ? 9.445 -28.906 -11.875 1 94.94 72 TYR B C 1
ATOM 1798 O O . TYR B 1 72 ? 8.969 -29.766 -11.133 1 94.94 72 TYR B O 1
ATOM 1806 N N . GLY B 1 73 ? 9.453 -29 -13.25 1 91.88 73 GLY B N 1
ATOM 1807 C CA . GLY B 1 73 ? 9.07 -30.234 -13.922 1 91.88 73 GLY B CA 1
ATOM 1808 C C . GLY B 1 73 ? 7.586 -30.531 -13.82 1 91.88 73 GLY B C 1
ATOM 1809 O O . GLY B 1 73 ? 7.184 -31.688 -13.773 1 91.88 73 GLY B O 1
ATOM 1810 N N . GLY B 1 74 ? 6.773 -29.438 -13.617 1 91.69 74 GLY B N 1
ATOM 1811 C 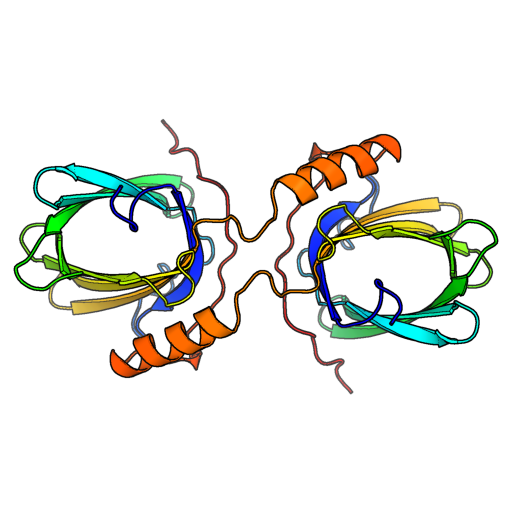CA . GLY B 1 74 ? 5.332 -29.625 -13.578 1 91.69 74 GLY B CA 1
ATOM 1812 C C . GLY B 1 74 ? 4.773 -29.656 -12.164 1 91.69 74 GLY B C 1
ATOM 1813 O O . GLY B 1 74 ? 3.557 -29.672 -11.977 1 91.69 74 GLY B O 1
ATOM 1814 N N . ARG B 1 75 ? 5.598 -29.656 -11.164 1 92.94 75 ARG B N 1
ATOM 1815 C CA . ARG B 1 75 ? 5.145 -29.688 -9.773 1 92.94 75 ARG B CA 1
ATOM 1816 C C . ARG B 1 75 ? 4.371 -28.422 -9.422 1 92.94 75 ARG B C 1
ATOM 1818 O O . ARG B 1 75 ? 3.41 -28.469 -8.656 1 92.94 75 ARG B O 1
ATOM 1825 N N . LYS B 1 76 ? 4.84 -27.391 -10 1 94.06 76 LYS B N 1
ATOM 1826 C CA . LYS B 1 76 ? 4.219 -26.078 -9.766 1 94.06 76 LYS B CA 1
ATOM 1827 C C . LYS B 1 76 ? 3.59 -25.547 -11.047 1 94.06 76 LYS B C 1
ATOM 1829 O O . LYS B 1 76 ? 4.238 -25.5 -12.094 1 94.06 76 LYS B O 1
ATOM 1834 N N . LEU B 1 77 ? 2.314 -25.188 -10.93 1 95.88 77 LEU B N 1
ATOM 1835 C CA . LEU B 1 77 ? 1.614 -24.531 -12.023 1 95.88 77 LEU B CA 1
ATOM 1836 C C . LEU B 1 77 ? 1.304 -23.078 -11.664 1 95.88 77 LEU B C 1
ATOM 1838 O O . LEU B 1 77 ? 0.821 -22.797 -10.562 1 95.88 77 LEU B O 1
ATOM 1842 N N . ILE B 1 78 ? 1.599 -22.203 -12.578 1 95.94 78 ILE B N 1
ATOM 1843 C CA . ILE B 1 78 ? 1.423 -20.781 -12.336 1 95.94 78 ILE B CA 1
ATOM 1844 C C . ILE B 1 78 ? 0.533 -20.172 -13.414 1 95.94 78 ILE B C 1
ATOM 1846 O O . ILE B 1 78 ? 0.775 -20.375 -14.609 1 95.94 78 ILE B O 1
ATOM 1850 N N . TYR B 1 79 ? -0.445 -19.484 -13.008 1 94.44 79 TYR B N 1
ATOM 1851 C CA . TYR B 1 79 ? -1.357 -18.781 -13.906 1 94.44 79 TYR B CA 1
ATOM 1852 C C . TYR B 1 79 ? -1.208 -17.266 -13.758 1 94.44 79 TYR B C 1
ATOM 1854 O O . TYR B 1 79 ? -1.304 -16.734 -12.648 1 94.44 79 TYR B O 1
ATOM 1862 N N . VAL B 1 80 ? -0.958 -16.609 -14.875 1 91.38 80 VAL B N 1
ATOM 1863 C CA . VAL B 1 80 ? -0.832 -15.164 -14.891 1 91.38 80 VAL B CA 1
ATOM 1864 C C . VAL B 1 80 ? -1.943 -14.555 -15.742 1 91.38 80 VAL B C 1
ATOM 1866 O O . VAL B 1 80 ? -2.127 -14.945 -16.906 1 91.38 80 VAL B O 1
ATOM 1869 N N . GLN B 1 81 ? -2.643 -13.625 -15.117 1 88.88 81 GLN B N 1
ATOM 1870 C CA . GLN B 1 81 ? -3.703 -12.938 -15.852 1 88.88 81 GLN B CA 1
ATOM 1871 C C . GLN B 1 81 ? -3.566 -11.43 -15.727 1 88.88 81 GLN B C 1
ATOM 1873 O O . GLN B 1 81 ? -3.389 -10.906 -14.617 1 88.88 81 GLN B O 1
ATOM 1878 N N . VAL B 1 82 ? -3.578 -10.844 -16.891 1 83.81 82 VAL B N 1
ATOM 1879 C CA . VAL B 1 82 ? -3.561 -9.383 -16.922 1 83.81 82 VAL B CA 1
ATOM 1880 C C . VAL B 1 82 ? -4.977 -8.844 -16.719 1 83.81 82 VAL B C 1
ATOM 1882 O O . VAL B 1 82 ? -5.918 -9.305 -17.359 1 83.81 82 VAL B O 1
ATOM 1885 N N . LEU B 1 83 ? -5.102 -8.031 -15.711 1 81.12 83 LEU B N 1
ATOM 1886 C CA . LEU B 1 83 ? -6.402 -7.43 -15.461 1 81.12 83 LEU B CA 1
ATOM 1887 C C . LEU B 1 83 ? -6.656 -6.262 -16.406 1 81.12 83 LEU B C 1
ATOM 1889 O O . LEU B 1 83 ? -5.73 -5.766 -17.047 1 81.12 83 LEU B O 1
ATOM 1893 N N . PRO B 1 84 ? -7.957 -5.992 -16.562 1 72.31 84 PRO B N 1
ATOM 1894 C CA . PRO B 1 84 ? -8.297 -4.945 -17.531 1 72.31 84 PRO B CA 1
ATOM 1895 C C . PRO B 1 84 ? -7.469 -3.678 -17.344 1 72.31 84 PRO B C 1
ATOM 1897 O O . PRO B 1 84 ? -7.125 -3.012 -18.328 1 72.31 84 PRO B O 1
ATOM 1900 N N . ARG B 1 85 ? -7.285 -3.232 -16.125 1 60.78 85 ARG B N 1
ATOM 1901 C CA . ARG B 1 85 ? -6.305 -2.168 -15.945 1 60.78 85 ARG B CA 1
ATOM 1902 C C . ARG B 1 85 ? -4.883 -2.699 -16.109 1 60.78 85 ARG B C 1
ATOM 1904 O O . ARG B 1 85 ? -4.465 -3.596 -15.367 1 60.78 85 ARG B O 1
ATOM 1911 N N . ARG B 1 86 ? -4.238 -2.477 -17.141 1 60.44 86 ARG B N 1
ATOM 1912 C CA . ARG B 1 86 ? -3.012 -3.092 -17.625 1 60.44 86 ARG B CA 1
ATOM 1913 C C . ARG B 1 86 ? -1.883 -2.963 -16.609 1 60.44 86 ARG B C 1
ATOM 1915 O O . ARG B 1 86 ? -0.808 -3.539 -16.797 1 60.44 86 ARG B O 1
ATOM 1922 N N . ASP B 1 87 ? -2.133 -2.381 -15.516 1 72 87 ASP B N 1
ATOM 1923 C CA . ASP B 1 87 ? -1.03 -2.266 -14.57 1 72 87 ASP B CA 1
ATOM 1924 C C . ASP B 1 87 ? -1.176 -3.277 -13.438 1 72 87 ASP B C 1
ATOM 1926 O O . ASP B 1 87 ? -0.29 -3.396 -12.586 1 72 87 ASP B O 1
ATOM 1930 N N . HIS B 1 88 ? -2.299 -4.047 -13.5 1 81.38 88 HIS B N 1
ATOM 1931 C CA . HIS B 1 88 ? -2.52 -5.051 -12.469 1 81.38 88 HIS B CA 1
ATOM 1932 C C . HIS B 1 88 ? -2.562 -6.453 -13.062 1 81.38 88 HIS B C 1
ATOM 1934 O O . HIS B 1 88 ? -3.072 -6.648 -14.164 1 81.38 88 HIS B O 1
ATOM 1940 N N . PHE B 1 89 ? -2.004 -7.375 -12.234 1 87 89 PHE B N 1
ATOM 1941 C CA . PHE B 1 89 ? -1.92 -8.773 -12.625 1 87 89 PHE B CA 1
ATOM 1942 C C . PHE B 1 89 ? -2.363 -9.688 -11.492 1 87 89 PHE B C 1
ATOM 1944 O O . PHE B 1 89 ? -2.102 -9.398 -10.32 1 87 89 PHE B O 1
ATOM 1951 N N . VAL B 1 90 ? -3.027 -10.672 -11.93 1 90.81 90 VAL B N 1
ATOM 1952 C CA . VAL B 1 90 ? -3.326 -11.727 -10.969 1 90.81 90 VAL B CA 1
ATOM 1953 C C . VAL B 1 90 ? -2.395 -12.914 -11.203 1 90.81 90 VAL B C 1
ATOM 1955 O O . VAL B 1 90 ? -2.225 -13.367 -12.336 1 90.81 90 VAL B O 1
ATOM 1958 N N . PHE B 1 91 ? -1.791 -13.312 -10.125 1 92.56 91 PHE B N 1
ATOM 1959 C CA . PHE B 1 91 ? -0.998 -14.539 -10.133 1 92.56 91 PHE B CA 1
ATOM 1960 C C . PHE B 1 91 ? -1.658 -15.617 -9.273 1 92.56 91 PHE B C 1
ATOM 1962 O O . PHE B 1 91 ? -2.047 -15.352 -8.133 1 92.56 91 PHE B O 1
ATOM 1969 N N . TYR B 1 92 ? -1.816 -16.828 -9.891 1 94.94 92 TYR B N 1
ATOM 1970 C CA . TYR B 1 92 ? -2.334 -17.984 -9.172 1 94.94 92 TYR B CA 1
ATOM 1971 C C . TYR B 1 92 ? -1.387 -19.172 -9.289 1 94.94 92 TYR B C 1
ATOM 1973 O O . TYR B 1 92 ? -0.98 -19.531 -10.398 1 94.94 92 TYR B O 1
ATOM 1981 N N . CYS B 1 93 ? -1.001 -19.703 -8.148 1 94.06 93 CYS B N 1
ATOM 1982 C CA . CYS B 1 93 ? -0.024 -20.797 -8.133 1 94.06 93 CYS B CA 1
ATOM 1983 C C . CYS B 1 93 ? -0.589 -22.031 -7.445 1 94.06 93 CYS B C 1
ATOM 1985 O O . CYS B 1 93 ? -1.237 -21.922 -6.402 1 94.06 93 CYS B O 1
ATOM 1987 N N . GLN B 1 94 ? -0.427 -23.141 -8.125 1 93.38 94 GLN B N 1
ATOM 1988 C CA . GLN B 1 94 ? -0.638 -24.453 -7.551 1 93.38 94 GLN B CA 1
ATOM 1989 C C . GLN B 1 94 ? 0.688 -25.188 -7.348 1 93.38 94 GLN B C 1
ATOM 1991 O O . GLN B 1 94 ? 1.432 -25.406 -8.305 1 93.38 94 GLN B O 1
ATOM 1996 N N . ASP B 1 95 ? 0.985 -25.453 -6.066 1 89.81 95 ASP B N 1
ATOM 1997 C CA . ASP B 1 95 ? 2.258 -26.109 -5.766 1 89.81 95 ASP B CA 1
ATOM 1998 C C . ASP B 1 95 ? 2.041 -27.438 -5.055 1 89.81 95 ASP B C 1
ATOM 2000 O O . ASP B 1 95 ? 1.432 -27.484 -3.982 1 89.81 95 ASP B O 1
ATOM 2004 N N . GLN B 1 96 ? 2.512 -28.469 -5.668 1 88 96 GLN B N 1
ATOM 2005 C CA . GLN B 1 96 ? 2.4 -29.797 -5.078 1 88 96 GLN B CA 1
ATOM 2006 C C . GLN B 1 96 ? 3.66 -30.156 -4.293 1 88 96 GLN B C 1
ATOM 2008 O O . GLN B 1 96 ? 4.766 -30.125 -4.836 1 88 96 GLN B O 1
ATOM 2013 N N . HIS B 1 97 ? 3.531 -30.234 -2.984 1 76.81 97 HIS B N 1
ATOM 2014 C CA . HIS B 1 97 ? 4.668 -30.641 -2.164 1 76.81 97 HIS B CA 1
ATOM 2015 C C . HIS B 1 97 ? 4.309 -31.844 -1.284 1 76.81 97 HIS B C 1
ATOM 2017 O O . HIS B 1 97 ? 3.445 -31.734 -0.41 1 76.81 97 HIS B O 1
ATOM 2023 N N . ARG B 1 98 ? 5.043 -32.938 -1.309 1 77.62 98 ARG B N 1
ATOM 2024 C CA . ARG B 1 98 ? 4.906 -34.156 -0.51 1 77.62 98 ARG B CA 1
ATOM 2025 C C . ARG B 1 98 ? 3.453 -34.625 -0.459 1 77.62 98 ARG B C 1
ATOM 2027 O O . ARG B 1 98 ? 2.928 -34.906 0.616 1 77.62 98 ARG B O 1
ATOM 2034 N N . GLY B 1 99 ? 2.742 -34.5 -1.545 1 78.31 99 GLY B N 1
ATOM 2035 C CA . GLY B 1 99 ? 1.389 -35 -1.638 1 78.31 99 GLY B CA 1
ATOM 2036 C C . GLY B 1 99 ? 0.326 -34 -1.285 1 78.31 99 GLY B C 1
ATOM 2037 O O . GLY B 1 99 ? -0.87 -34.25 -1.394 1 78.31 99 GLY B O 1
ATOM 2038 N N . VAL B 1 100 ? 0.72 -32.875 -0.785 1 82.38 100 VAL B N 1
ATOM 2039 C CA . VAL B 1 100 ? -0.233 -31.844 -0.43 1 82.38 100 VAL B CA 1
ATOM 2040 C C . VAL B 1 100 ? -0.198 -30.734 -1.479 1 82.38 100 VAL B C 1
ATOM 2042 O O . VAL B 1 100 ? 0.876 -30.328 -1.939 1 82.38 100 VAL B O 1
ATOM 2045 N N . LEU B 1 101 ? -1.395 -30.359 -1.998 1 86.5 101 LEU B N 1
ATOM 2046 C CA . LEU B 1 101 ? -1.517 -29.281 -2.973 1 86.5 101 LEU B CA 1
ATOM 2047 C C . LEU B 1 101 ? -1.791 -27.953 -2.279 1 86.5 101 LEU B C 1
ATOM 2049 O O . LEU B 1 101 ? -2.736 -27.844 -1.495 1 86.5 101 LEU B O 1
ATOM 2053 N N . PHE B 1 102 ? -0.862 -26.984 -2.541 1 87.12 102 PHE B N 1
ATOM 2054 C CA . PHE B 1 102 ? -1.012 -25.656 -1.971 1 87.12 102 PHE B CA 1
ATOM 2055 C C . PHE B 1 102 ? -1.359 -24.641 -3.053 1 87.12 102 PHE B C 1
ATOM 2057 O O . PHE B 1 102 ? -0.833 -24.703 -4.164 1 87.12 102 PHE B O 1
ATOM 2064 N N . HIS B 1 103 ? -2.311 -23.75 -2.699 1 92.31 103 HIS B N 1
ATOM 2065 C CA . HIS B 1 103 ? -2.682 -22.688 -3.625 1 92.31 103 HIS B CA 1
ATOM 2066 C C . HIS B 1 103 ? -2.318 -21.312 -3.062 1 92.31 103 HIS B C 1
ATOM 2068 O O . HIS B 1 103 ? -2.375 -21.109 -1.85 1 92.31 103 HIS B O 1
ATOM 2074 N N . MET B 1 104 ? -1.96 -20.453 -3.9 1 91.62 104 MET B N 1
ATOM 2075 C CA . MET B 1 104 ? -1.654 -19.078 -3.559 1 91.62 104 MET B CA 1
ATOM 2076 C C . MET B 1 104 ? -2.088 -18.125 -4.676 1 91.62 104 MET B C 1
ATOM 2078 O O . MET B 1 104 ? -1.934 -18.438 -5.855 1 91.62 104 MET B O 1
ATOM 2082 N N . GLY B 1 105 ? -2.746 -17.062 -4.285 1 93.38 105 GLY B N 1
ATOM 2083 C CA . GLY B 1 105 ? -3.092 -15.992 -5.199 1 93.38 105 GLY B CA 1
ATOM 2084 C C . GLY B 1 105 ? -2.506 -14.648 -4.793 1 93.38 105 GLY B C 1
ATOM 2085 O O . GLY B 1 105 ? -2.473 -14.312 -3.605 1 93.38 105 GLY B O 1
ATOM 2086 N N . LYS B 1 106 ? -2.008 -13.93 -5.828 1 92.19 106 LYS B N 1
ATOM 2087 C CA . LYS B 1 106 ? -1.482 -12.586 -5.586 1 92.19 106 LYS B CA 1
ATOM 2088 C C . LYS B 1 106 ? -2.059 -11.586 -6.578 1 92.19 106 LYS B C 1
ATOM 2090 O O . LYS B 1 106 ? -2.189 -11.883 -7.77 1 92.19 106 LYS B O 1
ATOM 2095 N N . LEU B 1 107 ? -2.428 -10.469 -6.094 1 89.62 107 LEU B N 1
ATOM 2096 C CA . LEU B 1 107 ? -2.666 -9.289 -6.918 1 89.62 107 LEU B CA 1
ATOM 2097 C C . LEU B 1 107 ? -1.405 -8.438 -7.031 1 89.62 107 LEU B C 1
ATOM 2099 O O . LEU B 1 107 ? -0.861 -7.992 -6.02 1 89.62 107 LEU B O 1
ATOM 2103 N N . MET B 1 108 ? -0.961 -8.305 -8.219 1 85.38 108 MET B N 1
ATOM 2104 C CA . MET B 1 108 ? 0.288 -7.574 -8.414 1 85.38 108 MET B CA 1
ATOM 2105 C C . MET B 1 108 ? 0.074 -6.367 -9.32 1 85.38 108 MET B C 1
ATOM 2107 O O . MET B 1 108 ? -0.856 -6.344 -10.125 1 85.38 108 MET B O 1
ATOM 2111 N N . CYS B 1 109 ? 0.89 -5.336 -9.102 1 79.5 109 CYS B N 1
ATOM 2112 C CA . CYS B 1 109 ? 0.821 -4.133 -9.922 1 79.5 109 CYS B CA 1
ATOM 2113 C C . CYS B 1 109 ? 2.215 -3.65 -10.305 1 79.5 109 CYS B C 1
ATOM 2115 O O . CYS B 1 109 ? 3.188 -3.93 -9.594 1 79.5 109 CYS B O 1
ATOM 2117 N N . ARG B 1 110 ? 2.35 -3.016 -11.516 1 71.38 110 ARG B N 1
ATOM 2118 C CA . ARG B 1 110 ? 3.627 -2.506 -12.008 1 71.38 110 ARG B CA 1
ATOM 2119 C C . ARG B 1 110 ? 4.02 -1.224 -11.281 1 71.38 110 ARG B C 1
ATOM 2121 O O . ARG B 1 110 ? 5.188 -0.83 -11.297 1 71.38 110 ARG B O 1
ATOM 2128 N N . ASN B 1 111 ? 3.205 -0.538 -10.844 1 60.44 111 ASN B N 1
ATOM 2129 C CA . ASN B 1 111 ? 3.51 0.711 -10.156 1 60.44 111 ASN B CA 1
ATOM 2130 C C . ASN B 1 111 ? 3.396 0.559 -8.641 1 60.44 111 ASN B C 1
ATOM 2132 O O . ASN B 1 111 ? 2.463 -0.076 -8.141 1 60.44 111 ASN B O 1
ATOM 2136 N N . PRO B 1 112 ? 4.684 0.847 -8.109 1 53.62 112 PRO B N 1
ATOM 2137 C CA . PRO B 1 112 ? 4.52 0.848 -6.652 1 53.62 112 PRO B CA 1
ATOM 2138 C C . PRO B 1 112 ? 3.344 1.708 -6.191 1 53.62 112 PRO B C 1
ATOM 2140 O O . PRO B 1 112 ? 2.939 2.635 -6.898 1 53.62 112 PRO B O 1
ATOM 2143 N N . ASP B 1 113 ? 2.41 1.038 -5.551 1 54.53 113 ASP B N 1
ATOM 2144 C CA . ASP B 1 113 ? 1.265 1.814 -5.086 1 54.53 113 ASP B CA 1
ATOM 2145 C C . ASP B 1 113 ? 1.673 3.246 -4.746 1 54.53 113 ASP B C 1
ATOM 2147 O O . ASP B 1 113 ? 0.851 4.164 -4.805 1 54.53 113 ASP B O 1
ATOM 2151 N N . ILE B 1 114 ? 2.984 3.461 -4.402 1 56.44 114 ILE B N 1
ATOM 2152 C CA . ILE B 1 114 ? 3.34 4.828 -4.035 1 56.44 114 ILE B CA 1
ATOM 2153 C C . ILE B 1 114 ? 3.844 5.578 -5.266 1 56.44 114 ILE B C 1
ATOM 2155 O O . ILE B 1 114 ? 4.652 5.051 -6.035 1 56.44 114 ILE B O 1
ATOM 2159 N N . ASN B 1 115 ? 3.07 6.48 -5.695 1 58.84 115 ASN B N 1
ATOM 2160 C CA . ASN B 1 115 ? 3.57 7.391 -6.719 1 58.84 115 ASN B CA 1
ATOM 2161 C C . ASN B 1 115 ? 4.945 7.945 -6.355 1 58.84 115 ASN B C 1
ATOM 2163 O O . ASN B 1 115 ? 5.062 8.805 -5.477 1 58.84 115 ASN B O 1
ATOM 2167 N N . MET B 1 116 ? 6.031 7.359 -6.941 1 62.31 116 MET B N 1
ATOM 2168 C CA . MET B 1 116 ? 7.402 7.742 -6.621 1 62.31 116 MET B CA 1
ATOM 2169 C C . MET B 1 116 ? 7.594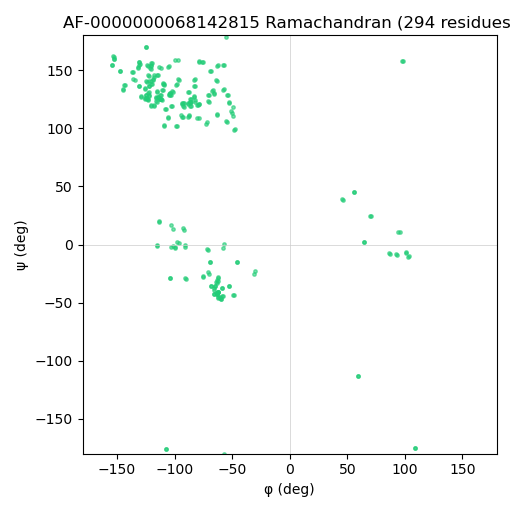 9.25 -6.777 1 62.31 116 MET B C 1
ATOM 2171 O O . MET B 1 116 ? 8.352 9.859 -6.02 1 62.31 116 MET B O 1
ATOM 2175 N N . GLU B 1 117 ? 6.938 9.766 -7.742 1 70.88 117 GLU B N 1
ATOM 2176 C CA . GLU B 1 117 ? 7.031 11.211 -7.922 1 70.88 117 GLU B CA 1
ATOM 2177 C C . GLU B 1 117 ? 6.461 11.953 -6.719 1 70.88 117 GLU B C 1
ATOM 2179 O O . GLU B 1 117 ? 7.051 12.93 -6.25 1 70.88 117 GLU B O 1
ATOM 2184 N N . ALA B 1 118 ? 5.367 11.453 -6.27 1 77.56 118 ALA B N 1
ATOM 2185 C CA . ALA B 1 118 ? 4.742 12.062 -5.098 1 77.56 118 ALA B CA 1
ATOM 2186 C C . ALA B 1 118 ? 5.621 11.898 -3.861 1 77.56 118 ALA B C 1
ATOM 2188 O O . ALA B 1 118 ? 5.746 12.82 -3.053 1 77.56 118 ALA B O 1
ATOM 2189 N N . LEU B 1 119 ? 6.254 10.703 -3.758 1 80.25 119 LEU B N 1
ATOM 2190 C CA . LEU B 1 119 ? 7.125 10.445 -2.617 1 80.25 119 LEU B CA 1
ATOM 2191 C C . LEU B 1 119 ? 8.344 11.367 -2.643 1 80.25 119 LEU B C 1
ATOM 2193 O O . LEU B 1 119 ? 8.742 11.898 -1.605 1 80.25 119 LEU B O 1
ATOM 2197 N N . GLU B 1 120 ? 8.922 11.547 -3.809 1 80.19 120 GLU B N 1
ATOM 2198 C CA . GLU B 1 120 ? 10.078 12.43 -3.928 1 80.19 120 GLU B CA 1
ATOM 2199 C C . GLU B 1 120 ? 9.719 13.867 -3.586 1 80.19 120 GLU B C 1
ATOM 2201 O O . GLU B 1 120 ? 10.469 14.562 -2.9 1 80.19 120 GLU B O 1
ATOM 2206 N N . GLU B 1 121 ? 8.578 14.273 -4.074 1 83.19 121 GLU B N 1
ATOM 2207 C CA . GLU B 1 121 ? 8.109 15.617 -3.721 1 83.19 121 GLU B CA 1
ATOM 2208 C C . GLU B 1 121 ? 7.871 15.742 -2.219 1 83.19 121 GLU B C 1
ATOM 2210 O O . GLU B 1 121 ? 8.203 16.766 -1.615 1 83.19 121 GLU B O 1
ATOM 2215 N N . PHE B 1 122 ? 7.312 14.688 -1.696 1 89.44 122 PHE B N 1
ATOM 2216 C CA . PHE B 1 122 ? 7.078 14.641 -0.258 1 89.44 122 PHE B CA 1
ATOM 2217 C C . PHE B 1 122 ? 8.391 14.773 0.508 1 89.44 122 PHE B C 1
ATOM 2219 O O . PHE B 1 122 ? 8.484 15.57 1.446 1 89.44 122 PHE B O 1
ATOM 2226 N N . LYS B 1 123 ? 9.367 14.039 0.104 1 85.88 123 LYS B N 1
ATOM 2227 C CA . LYS B 1 123 ? 10.68 14.086 0.752 1 85.88 123 LYS B CA 1
ATOM 2228 C C . LYS B 1 123 ? 11.266 15.492 0.703 1 85.88 123 LYS B C 1
ATOM 2230 O O . LYS B 1 123 ? 11.734 16.016 1.718 1 85.88 123 LYS B O 1
ATOM 2235 N N . LYS B 1 124 ? 11.156 16.078 -0.43 1 88.12 124 LYS B N 1
ATOM 2236 C CA . LYS B 1 124 ? 11.68 17.422 -0.605 1 88.12 124 LYS B CA 1
ATOM 2237 C C . LYS B 1 124 ? 10.961 18.422 0.31 1 88.12 124 LYS B C 1
ATOM 2239 O O . LYS B 1 124 ? 11.602 19.234 0.966 1 88.12 124 LYS B O 1
ATOM 2244 N N . PHE B 1 125 ? 9.688 18.297 0.318 1 90 125 PHE B N 1
ATOM 2245 C CA . PHE B 1 125 ? 8.898 19.188 1.156 1 90 125 PHE B CA 1
ATOM 2246 C C . PHE B 1 125 ? 9.266 19.031 2.625 1 90 125 PHE B C 1
ATOM 2248 O O . PHE B 1 125 ? 9.43 20.016 3.344 1 90 125 PHE B O 1
ATOM 2255 N N . MET B 1 126 ? 9.383 17.781 3.098 1 91.38 126 MET B N 1
ATOM 2256 C CA . MET B 1 126 ? 9.648 17.531 4.512 1 91.38 126 MET B CA 1
ATOM 2257 C C . MET B 1 126 ? 11.055 17.984 4.887 1 91.38 126 MET B C 1
ATOM 2259 O O . MET B 1 126 ? 11.273 18.516 5.98 1 91.38 126 MET B O 1
ATOM 2263 N N . GLN B 1 127 ? 11.945 17.797 3.938 1 89.25 127 GLN B N 1
ATOM 2264 C CA . GLN B 1 127 ? 13.305 18.281 4.176 1 89.25 127 GLN B CA 1
ATOM 2265 C C . GLN B 1 127 ? 13.336 19.797 4.355 1 89.25 127 GLN B C 1
ATOM 2267 O O . GLN B 1 127 ? 14.047 20.312 5.219 1 89.25 127 GLN B O 1
ATOM 2272 N N . HIS B 1 128 ? 12.578 20.469 3.559 1 91.31 128 HIS B N 1
ATOM 2273 C CA . HIS B 1 128 ? 12.477 21.922 3.666 1 91.31 128 HIS B CA 1
ATOM 2274 C C . HIS B 1 128 ? 11.914 22.344 5.02 1 91.31 128 HIS B C 1
ATOM 2276 O O . HIS B 1 128 ? 12.289 23.391 5.559 1 91.31 128 HIS B O 1
ATOM 2282 N N . LYS B 1 129 ? 11.102 21.484 5.598 1 90.81 129 LYS B N 1
ATOM 2283 C CA . LYS B 1 129 ? 10.484 21.797 6.883 1 90.81 129 LYS B CA 1
ATOM 2284 C C . LYS B 1 129 ? 11.344 21.297 8.039 1 90.81 129 LYS B C 1
ATOM 2286 O O . LYS B 1 129 ? 10.953 21.406 9.203 1 90.81 129 LYS B O 1
ATOM 2291 N N . GLY B 1 130 ? 12.492 20.656 7.734 1 88.62 130 GLY B N 1
ATOM 2292 C CA . GLY B 1 130 ? 13.438 20.25 8.766 1 88.62 130 GLY B CA 1
ATOM 2293 C C . GLY B 1 130 ? 13.234 18.828 9.234 1 88.62 130 GLY B C 1
ATOM 2294 O O . GLY B 1 130 ? 13.758 18.422 10.281 1 88.62 130 GLY B O 1
ATOM 2295 N N . LEU B 1 131 ? 12.367 18.047 8.492 1 90.69 131 LEU B N 1
ATOM 2296 C CA . LEU B 1 131 ? 12.172 16.641 8.82 1 90.69 131 LEU B CA 1
ATOM 2297 C C . LEU B 1 131 ? 13.055 15.75 7.957 1 90.69 131 LEU B C 1
ATOM 2299 O O . LEU B 1 131 ? 13.281 16.047 6.781 1 90.69 131 LEU B O 1
ATOM 2303 N N . SER B 1 132 ? 13.562 14.742 8.547 1 83.75 132 SER B N 1
ATOM 2304 C CA . SER B 1 132 ? 14.547 13.898 7.879 1 83.75 132 SER B CA 1
ATOM 2305 C C . SER B 1 132 ? 13.883 12.867 6.977 1 83.75 132 SER B C 1
ATOM 2307 O O . SER B 1 132 ? 12.938 12.188 7.395 1 83.75 132 SER B O 1
ATOM 2309 N N . GLU B 1 133 ? 14.5 12.797 5.844 1 80.62 133 GLU B N 1
ATOM 2310 C CA . GLU B 1 133 ? 14.031 11.789 4.898 1 80.62 133 GLU B CA 1
ATOM 2311 C C . GLU B 1 133 ? 14.211 10.383 5.461 1 80.62 133 GLU B C 1
ATOM 2313 O O . GLU B 1 133 ? 13.391 9.5 5.203 1 80.62 133 GLU B O 1
ATOM 2318 N N . GLU B 1 134 ? 15.234 10.164 6.297 1 75.56 134 GLU B N 1
ATOM 2319 C CA . GLU B 1 134 ? 15.562 8.844 6.832 1 75.56 134 GLU B CA 1
ATOM 2320 C C . GLU B 1 134 ? 14.492 8.375 7.816 1 75.56 134 GLU B C 1
ATOM 2322 O O . GLU B 1 134 ? 14.383 7.18 8.102 1 75.56 134 GLU B O 1
ATOM 2327 N N . ASP B 1 135 ? 13.695 9.305 8.227 1 78.88 135 ASP B N 1
ATOM 2328 C CA . ASP B 1 135 ? 12.68 8.969 9.227 1 78.88 135 ASP B CA 1
ATOM 2329 C C . ASP B 1 135 ? 11.32 8.75 8.578 1 78.88 135 ASP B C 1
ATOM 2331 O O . ASP B 1 135 ? 10.328 8.484 9.266 1 78.88 135 ASP B O 1
ATOM 2335 N N . ILE B 1 136 ? 11.273 8.945 7.27 1 83.25 136 ILE B N 1
ATOM 2336 C CA . ILE B 1 136 ? 10.031 8.711 6.543 1 83.25 136 ILE B CA 1
ATOM 2337 C C . ILE B 1 136 ? 9.734 7.211 6.488 1 83.25 136 ILE B C 1
ATOM 2339 O O . ILE B 1 136 ? 10.625 6.41 6.18 1 83.25 136 ILE B O 1
ATOM 2343 N N . PHE B 1 137 ? 8.516 6.848 6.871 1 75.88 137 PHE B N 1
ATOM 2344 C CA . PHE B 1 137 ? 8.117 5.445 6.781 1 75.88 137 PHE B CA 1
ATOM 2345 C C . PHE B 1 137 ? 6.754 5.316 6.117 1 75.88 137 PHE B C 1
ATOM 2347 O O . PHE B 1 137 ? 5.98 6.273 6.074 1 75.88 137 PHE B O 1
ATOM 2354 N N . MET B 1 138 ? 6.598 4.262 5.547 1 72 138 MET B N 1
ATOM 2355 C CA . MET B 1 138 ? 5.336 3.92 4.895 1 72 138 MET B CA 1
ATOM 2356 C C . MET B 1 138 ? 4.488 3.018 5.785 1 72 138 MET B C 1
ATOM 2358 O O . MET B 1 138 ? 4.75 1.817 5.887 1 72 138 MET B O 1
ATOM 2362 N N . PRO B 1 139 ? 3.49 3.668 6.414 1 69.94 139 PRO B N 1
ATOM 2363 C CA . PRO B 1 139 ? 2.719 2.885 7.379 1 69.94 139 PRO B CA 1
ATOM 2364 C C . PRO B 1 139 ? 1.745 1.917 6.711 1 69.94 139 PRO B C 1
ATOM 2366 O O . PRO B 1 139 ? 1.498 2.018 5.508 1 69.94 139 PRO B O 1
ATOM 2369 N N . LEU B 1 140 ? 1.407 0.901 7.5 1 63.25 140 LEU B N 1
ATOM 2370 C CA . LEU B 1 140 ? 0.307 0.049 7.062 1 63.25 140 LEU B CA 1
ATOM 2371 C C . LEU B 1 140 ? -0.996 0.839 6.988 1 63.25 140 LEU B C 1
ATOM 2373 O O . LEU B 1 140 ? -1.325 1.592 7.906 1 63.25 140 LEU B O 1
ATOM 2377 N N . GLN B 1 141 ? -1.459 1.011 5.715 1 61 141 GLN B N 1
ATOM 2378 C CA . GLN B 1 141 ? -2.732 1.697 5.527 1 61 141 GLN B CA 1
ATOM 2379 C C . GLN B 1 141 ? -3.908 0.765 5.809 1 61 141 GLN B C 1
ATOM 2381 O O . GLN B 1 141 ? -4.059 -0.266 5.148 1 61 141 GLN B O 1
ATOM 2386 N N . MET B 1 142 ? -4.539 1.075 6.934 1 60.66 142 MET B N 1
ATOM 2387 C CA . MET B 1 142 ? -5.676 0.251 7.332 1 60.66 142 MET B CA 1
ATOM 2388 C C . MET B 1 142 ? -6.992 0.977 7.074 1 60.66 142 MET B C 1
ATOM 2390 O O . MET B 1 142 ? -7 2.186 6.836 1 60.66 142 MET B O 1
ATOM 2394 N N . GLY B 1 143 ? -8.031 0.144 6.867 1 64.31 143 GLY B N 1
ATOM 2395 C CA . GLY B 1 143 ? -9.336 0.783 6.93 1 64.31 143 GLY B CA 1
ATOM 2396 C C . GLY B 1 143 ? -9.594 1.488 8.242 1 64.31 143 GLY B C 1
ATOM 2397 O O . GLY B 1 143 ? -8.695 1.609 9.078 1 64.31 143 GLY B O 1
ATOM 2398 N N . SER B 1 144 ? -10.68 2.111 8.5 1 61.94 144 SER B N 1
ATOM 2399 C CA . SER B 1 144 ? -11.031 2.787 9.742 1 61.94 144 SER B CA 1
ATOM 2400 C C . SER B 1 144 ? -11.219 1.789 10.883 1 61.94 144 SER B C 1
ATOM 2402 O O . SER B 1 144 ? -11.594 0.639 10.648 1 61.94 144 SER B O 1
ATOM 2404 N N . CYS B 1 145 ? -10.586 2.105 12.031 1 69.06 145 CYS B N 1
ATOM 2405 C CA . CYS B 1 145 ? -10.914 1.311 13.211 1 69.06 145 CYS B CA 1
ATOM 2406 C C . CYS B 1 145 ? -12.188 1.821 13.875 1 69.06 145 CYS B C 1
ATOM 2408 O O . CYS B 1 145 ? -12.602 2.959 13.641 1 69.06 145 CYS B O 1
ATOM 2410 N N . ALA B 1 146 ? -13.07 0.914 14.414 1 69 146 ALA B N 1
ATOM 2411 C CA . ALA B 1 146 ? -14.336 1.293 15.039 1 69 146 ALA B CA 1
ATOM 2412 C C . ALA B 1 146 ? -14.133 1.603 16.516 1 69 146 ALA B C 1
ATOM 2414 O O . ALA B 1 146 ? -13.625 0.769 17.281 1 69 146 ALA B O 1
ATOM 2415 N N . PRO B 1 147 ? -14.305 2.988 16.766 1 61.75 147 PRO B N 1
ATOM 2416 C CA . PRO B 1 147 ? -14.156 3.318 18.188 1 61.75 147 PRO B CA 1
ATOM 2417 C C . PRO B 1 147 ? -15.047 2.471 19.078 1 61.75 147 PRO B C 1
ATOM 2419 O O . PRO B 1 147 ? -16.156 2.111 18.688 1 61.75 147 PRO B O 1
ATOM 2422 N N . GLU B 1 148 ? -14.508 1.77 20.016 1 51.44 148 GLU B N 1
ATOM 2423 C CA . GLU B 1 148 ? -15.305 1.009 20.969 1 51.44 148 GLU B CA 1
ATOM 2424 C C . GLU B 1 148 ? -16.312 1.906 21.688 1 51.44 148 GLU B C 1
ATOM 2426 O O . GLU B 1 148 ? -15.969 3.014 22.109 1 51.44 148 GLU B O 1
ATOM 2431 N N . HIS B 1 149 ? -17.641 1.847 21.375 1 45.34 149 HIS B N 1
ATOM 2432 C CA . HIS B 1 149 ? -18.688 2.434 22.203 1 45.34 149 HIS B CA 1
ATOM 2433 C C . HIS B 1 149 ? -18.828 1.691 23.531 1 45.34 149 HIS B C 1
ATOM 2435 O O . HIS B 1 149 ? -18.562 0.49 23.594 1 45.34 149 HIS B O 1
#

Sequence (298 aa):
EDKEEGRMYVKAMVVDKDFPEDRKPRKVFPVKVTALGGGDLEATFTFMREDRCVQKKILMRKTEEPGKFSAYGGRKLIYVQVLPRRDHFVFYCQDQHRGVLFHMGKLMCRNPDINMEALEEFKKFMQHKGLSEEDIFMPLQMGSCAPEHEDKEEGRMYVKAMVVDKDFPEDRKPRKVFPVKVTALGGGDLEATFTFMREDRCVQKKILMRKTEEPGKFSAYGGRKLIYVQVLPRRDHFVFYCQDQHRGVLFHMGKLMCRNPDINMEALEEFKKFMQHKGLSEEDIFMPLQMGSCAPEH

InterPro domains:
  IPR000566 Lipocalin/cytosolic fatty-acid binding domain [PF00061] (6-141)
  IPR002345 Lipocalin [PTHR11430] (3-142)
  IPR002450 von Ebner's gland protein/ Bos/Can allergen [PR01175] (2-16)
  IPR002450 von Ebner's gland protein/ Bos/Can allergen [PR01175] (28-39)
  IPR002450 von Ebner's gland protein/ Bos/Can allergen [PR01175] (41-53)
  IPR002450 von Ebner's gland protein/ Bos/Can allergen [PR01175] (58-75)
  IPR002450 von Ebner's gland protein/ Bos/Can allergen [PR01175] (79-95)
  IPR002450 von Ebner's gland protein/ Bos/Can allergen [PR01175] (107-130)
  IPR012674 Calycin [G3DSA:2.40.128.20] (1-149)
  IPR012674 Calycin [SSF50814] (6-146)

Solvent-accessible surface area (backbone atoms only — not comparable to full-atom values): 16253 Å² total; per-residue (Å²): 128,69,85,76,49,44,60,29,31,52,58,30,36,32,55,44,88,82,48,58,71,93,69,55,71,62,62,40,32,38,36,35,25,43,77,75,59,97,69,24,35,34,39,38,36,34,44,73,57,87,93,37,32,43,73,48,76,45,62,32,38,58,54,94,49,87,50,34,26,30,22,82,93,62,44,26,36,38,36,52,41,78,39,93,59,78,51,31,32,39,39,38,35,41,39,57,53,98,89,43,80,42,46,39,38,36,35,29,22,55,54,60,62,62,52,62,69,57,51,52,51,44,41,52,53,36,43,75,72,72,41,58,66,89,54,49,42,66,41,48,68,39,74,74,59,72,50,76,125,127,70,86,74,48,44,60,30,30,52,58,30,36,32,55,44,88,83,49,58,70,92,67,57,71,61,63,40,34,39,36,38,26,42,74,76,60,98,68,22,35,33,41,38,36,33,47,74,56,87,93,38,34,43,74,48,76,45,60,30,37,58,54,95,50,87,49,35,26,31,23,82,93,61,42,27,38,37,36,52,42,77,38,90,60,78,51,33,31,40,39,39,37,42,38,58,52,98,88,42,79,43,46,38,38,34,35,28,23,55,56,59,64,61,54,61,68,57,49,52,51,45,42,52,54,37,43,74,73,72,40,57,65,87,54,50,42,66,42,49,69,40,73,73,59,72,50,76,127